Protein AF-A0AAD5GJF1-F1 (afdb_monomer)

InterPro domains:
  IPR012886 Formiminotransferase, N-terminal subdomain [PF07837] (7-192)
  IPR012886 Formiminotransferase, N-terminal subdomain [SM01222] (6-193)
  IPR022384 Formiminotransferase catalytic domain superfamily [SSF55116] (6-192)
  IPR037064 Formiminotransferase, N-terminal subdomain superfamily [G3DSA:3.30.990.10] (4-194)
  IPR051623 Formiminotransferase-cyclodeaminase [PTHR12234] (5-233)

Solvent-accessible surface area (backbone atoms only — not comparable to full-atom values): 12286 Å² total; per-residue (Å²): 132,83,79,78,70,39,31,34,30,36,39,42,29,34,50,48,54,78,60,58,68,43,51,51,48,21,53,43,39,17,52,73,77,28,69,69,38,38,76,79,44,77,48,75,37,72,63,36,20,32,26,38,38,33,33,40,17,46,92,54,42,53,59,29,50,49,37,23,50,52,38,40,65,74,59,46,59,23,51,76,36,60,21,44,42,74,59,51,22,40,41,41,37,36,39,26,19,38,66,38,75,92,54,22,49,59,65,60,32,6,53,44,26,45,52,44,35,48,48,40,9,70,76,68,62,29,18,16,38,59,14,28,66,33,22,97,84,44,46,52,68,69,56,56,36,56,62,68,45,30,88,56,60,77,44,77,93,65,19,36,52,44,34,43,82,74,47,80,52,84,54,81,4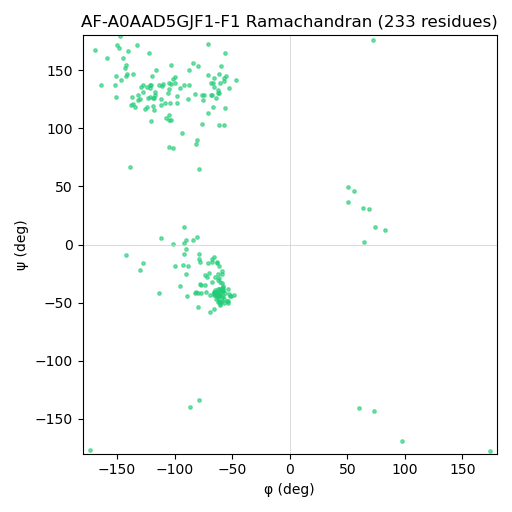5,79,32,49,45,66,49,41,50,34,46,44,12,34,36,34,32,15,10,45,75,82,80,89,85,84,85,79,91,71,97,68,91,53,63,68,58,46,40,53,51,24,38,46,48,11,30,91,52,74,34,44,81,92,37,82,63,75,66,73,77,86,128

Nearest PDB structures (foldseek):
  1qd1-assembly1_A  TM=7.835E-01  e=9.565E-17  Sus scrofa
  1qd1-assembly1_B  TM=7.384E-01  e=5.116E-15  Sus scrofa
  2pfd-assembly1_A  TM=7.447E-01  e=2.294E-14  Rattus norvegicus
  6bwo-assembly1_A  TM=5.372E-01  e=7.645E-02  Lactiplantibacillus plantarum
  6u9d-assembly1_C  TM=6.823E-01  e=1.264E+00  Saccharomyces cerevisiae

Mean predicted aligned error: 4.86 Å

Organism: Ambrosia artemisiifolia (NCBI:txid4212)

Sequence (235 aa):
MIKSSALCCCKVYISETRNKAALELIEGAAKQMFPEAAIVNKFEDERYNRVGYTLVSNSSSKHAVFSMLKAAYDAIDFRFHSGTHPRLGVVDHICFHPFSSSSTSLHQVAMAATALAKDVASILQVPTYTYGAAHKEQRSLDAIRRELGYFKPNASGHQWSGGLESGVLPLEPDEGPAQAVKAKGVAVIGATKWVDNYNVPVFCTDIGTVRRIARRVSGRGGGLASVQSMALAKL

Radius of gyration: 17.47 Å; Cα contacts (8 Å, |Δi|>4): 509; chains: 1; bounding box: 42×43×42 Å

Secondary structure (DSSP, 8-state):
-------EEEEEEES-SS-HHHHHHHHHHHHHH-TTSEEEEEEEETTTTEEEEEEEESTTHHHHHHHHHHHHHHH--GGG-EESS--SBSEEEEEEEES-TTT--HHHHHHHHHHHHHHHHHHH---EEEEETTSTT---HHHHHHHTTTTS--SGGG-EESPPPSSB-SS--SBS-SB--TTTB-EEEEE-S-----------S-HHHHHHHHHHHSGGGTSSTT---------

Structure (mmCIF, N/CA/C/O backbone):
data_AF-A0AAD5GJF1-F1
#
_entry.id   AF-A0AAD5GJF1-F1
#
loop_
_atom_site.group_PDB
_atom_site.id
_atom_site.type_symbol
_atom_site.label_atom_id
_atom_site.label_alt_id
_atom_site.label_comp_id
_atom_site.label_asym_id
_atom_site.label_entity_id
_atom_site.label_seq_id
_atom_site.pdbx_PDB_ins_code
_atom_site.Cartn_x
_atom_site.Cartn_y
_atom_site.Cartn_z
_atom_site.occupancy
_atom_site.B_iso_or_equiv
_atom_site.auth_seq_id
_atom_site.auth_comp_id
_atom_site.auth_asym_id
_atom_site.auth_atom_id
_atom_site.pdbx_PDB_model_num
ATOM 1 N N . MET A 1 1 ? -23.628 26.428 14.354 1.00 36.38 1 MET A N 1
ATOM 2 C CA . MET A 1 1 ? -22.218 25.977 14.398 1.00 36.38 1 MET A CA 1
ATOM 3 C C . MET A 1 1 ? -22.163 24.510 14.005 1.00 36.38 1 MET A C 1
ATOM 5 O O . MET A 1 1 ? -22.598 23.673 14.785 1.00 36.38 1 MET A O 1
ATOM 9 N N . ILE A 1 2 ? -21.687 24.191 12.802 1.00 41.28 2 ILE A N 1
ATOM 10 C CA . ILE A 1 2 ? -21.389 22.802 12.429 1.00 41.28 2 ILE A CA 1
ATOM 11 C C . ILE A 1 2 ? -20.140 22.422 13.230 1.00 41.28 2 ILE A C 1
ATOM 13 O O . ILE A 1 2 ? -19.093 23.044 13.052 1.00 41.28 2 ILE A O 1
ATOM 17 N N . LYS A 1 3 ? -20.254 21.483 14.179 1.00 43.34 3 LYS A N 1
ATOM 18 C CA . LYS A 1 3 ? -19.079 20.939 14.877 1.00 43.34 3 LYS A CA 1
ATOM 19 C C . LYS A 1 3 ? -18.143 20.381 13.806 1.00 43.34 3 LYS A C 1
ATOM 21 O O . LYS A 1 3 ? -18.536 19.477 13.076 1.00 43.34 3 LYS A O 1
ATOM 26 N N . SER A 1 4 ? -16.939 20.939 13.704 1.00 53.00 4 SER A N 1
ATOM 27 C CA . SER A 1 4 ? -15.894 20.416 12.825 1.00 53.00 4 SER A CA 1
ATOM 28 C C . SER A 1 4 ? -15.569 18.996 13.284 1.00 53.00 4 SER A C 1
ATOM 30 O O . SER A 1 4 ? -14.962 18.799 14.336 1.00 53.00 4 SER A O 1
ATOM 32 N N . SER A 1 5 ? -16.073 17.996 12.564 1.00 63.28 5 SER A N 1
ATOM 33 C CA . SER A 1 5 ? -15.749 16.598 12.821 1.00 63.28 5 SER A CA 1
ATOM 34 C C . SER A 1 5 ? -14.283 16.377 12.467 1.00 63.28 5 SER A C 1
ATOM 36 O O . SER A 1 5 ? -13.868 16.737 11.368 1.00 63.28 5 SER A O 1
ATOM 38 N N . ALA A 1 6 ? -13.512 15.791 13.383 1.00 70.06 6 ALA A N 1
ATOM 39 C CA . ALA A 1 6 ? -12.126 15.402 13.144 1.00 70.06 6 ALA A CA 1
ATOM 40 C C . ALA A 1 6 ? -12.057 14.449 11.943 1.00 70.06 6 ALA A C 1
ATOM 42 O O . ALA A 1 6 ? -12.444 13.290 12.067 1.00 70.06 6 ALA A O 1
ATOM 43 N N . LEU A 1 7 ? -11.635 14.957 10.783 1.00 82.25 7 LEU A N 1
ATOM 44 C CA . LEU A 1 7 ? -11.532 14.193 9.544 1.00 82.25 7 LEU A CA 1
ATOM 45 C C . LEU A 1 7 ? -10.092 13.734 9.335 1.00 82.25 7 LEU A C 1
ATOM 47 O O . LEU A 1 7 ? -9.149 14.533 9.301 1.00 82.25 7 LEU A O 1
ATOM 51 N N . CYS A 1 8 ? -9.940 12.436 9.115 1.00 87.38 8 CYS A N 1
ATOM 52 C CA . CYS A 1 8 ? -8.691 11.830 8.699 1.00 87.38 8 CYS A CA 1
ATOM 53 C C . CYS A 1 8 ? -8.844 11.219 7.308 1.00 87.38 8 CYS A C 1
ATOM 55 O O . CYS A 1 8 ? -9.923 10.787 6.898 1.00 87.38 8 CYS A O 1
ATOM 57 N N . CYS A 1 9 ? -7.737 11.206 6.578 1.00 93.31 9 CYS A N 1
ATOM 58 C CA . CYS A 1 9 ? -7.632 10.524 5.304 1.00 93.31 9 CYS A CA 1
ATOM 59 C C . CYS A 1 9 ? -6.692 9.332 5.466 1.00 93.31 9 CYS A C 1
ATOM 61 O O . CYS A 1 9 ? -5.635 9.458 6.084 1.00 93.31 9 CYS A O 1
ATOM 63 N N . CYS A 1 10 ? -7.057 8.186 4.906 1.00 95.31 10 CYS A N 1
ATOM 64 C CA . CYS A 1 10 ? -6.199 7.017 4.845 1.00 95.31 10 CYS A CA 1
ATOM 65 C C . CYS A 1 10 ? -6.013 6.587 3.392 1.00 95.31 10 CYS A C 1
ATOM 67 O O . CYS A 1 10 ? -6.984 6.359 2.672 1.00 95.31 10 CYS A O 1
ATOM 69 N N . LYS A 1 11 ? -4.759 6.464 2.959 1.00 96.25 11 LYS A N 1
ATOM 70 C CA . LYS A 1 11 ? -4.408 5.875 1.667 1.00 96.25 11 LYS A CA 1
ATOM 71 C C . LYS A 1 11 ? -4.005 4.423 1.889 1.00 96.25 11 LYS A C 1
ATOM 73 O O . LYS A 1 11 ? -3.068 4.169 2.641 1.00 96.25 11 LYS A O 1
ATOM 78 N N . VAL A 1 12 ? -4.694 3.491 1.238 1.00 97.69 12 VAL A N 1
ATOM 79 C CA . VAL A 1 12 ? -4.462 2.043 1.354 1.00 97.69 12 VAL A CA 1
ATOM 80 C C . VAL A 1 12 ? -4.046 1.508 -0.004 1.00 97.69 12 VAL A C 1
ATOM 82 O O . VAL A 1 12 ? -4.757 1.718 -0.983 1.00 97.69 12 VAL A O 1
ATOM 85 N N . TYR A 1 13 ? -2.917 0.809 -0.074 1.00 97.75 13 TYR A N 1
ATOM 86 C CA . TYR A 1 13 ? -2.431 0.232 -1.322 1.00 97.75 13 TYR A CA 1
ATOM 87 C C . TYR A 1 13 ? -2.337 -1.283 -1.234 1.00 97.75 13 TYR A C 1
ATOM 89 O O . TYR A 1 13 ? -1.659 -1.816 -0.356 1.00 97.75 13 TYR A O 1
ATOM 97 N N . ILE A 1 14 ? -2.980 -1.958 -2.181 1.00 98.31 14 ILE A N 1
ATOM 98 C CA . ILE A 1 14 ? -3.089 -3.416 -2.235 1.00 98.31 14 ILE A CA 1
ATOM 99 C C . ILE A 1 14 ? -2.498 -3.894 -3.556 1.00 98.31 14 ILE A C 1
ATOM 101 O O . ILE A 1 14 ? -2.751 -3.309 -4.608 1.00 98.31 14 ILE A O 1
ATOM 105 N N . SER A 1 15 ? -1.686 -4.941 -3.494 1.00 97.69 15 SER A N 1
ATOM 106 C CA . SER A 1 15 ? -1.026 -5.578 -4.633 1.00 97.69 15 SER A CA 1
ATOM 107 C C . SER A 1 15 ? -2.007 -6.489 -5.380 1.00 97.69 15 SER A C 1
ATOM 109 O O . SER A 1 15 ? -1.855 -7.704 -5.365 1.00 97.69 15 SER A O 1
ATOM 111 N N . GLU A 1 16 ? -3.050 -5.906 -5.971 1.00 97.19 16 GLU A N 1
ATOM 112 C CA . GLU A 1 16 ? -4.035 -6.587 -6.818 1.00 97.19 16 GLU A CA 1
ATOM 113 C C . GLU A 1 16 ? -4.833 -5.554 -7.632 1.00 97.19 16 GLU A C 1
ATOM 115 O O . GLU A 1 16 ? -5.244 -4.531 -7.085 1.00 97.19 16 GLU A O 1
ATOM 120 N N . THR A 1 17 ? -5.071 -5.813 -8.918 1.00 96.88 17 THR A N 1
ATOM 121 C CA . THR A 1 17 ? -6.054 -5.090 -9.763 1.00 96.88 17 THR A CA 1
ATOM 122 C C . THR A 1 17 ? -6.796 -5.991 -10.754 1.00 96.88 17 THR A C 1
ATOM 124 O O . THR A 1 17 ? -7.741 -5.548 -11.403 1.00 96.88 17 THR A O 1
ATOM 127 N N . ARG A 1 18 ? -6.388 -7.253 -10.899 1.00 96.38 18 ARG A N 1
ATOM 128 C CA . ARG A 1 18 ? -6.886 -8.201 -11.904 1.00 96.38 18 ARG A CA 1
ATOM 129 C C . ARG A 1 18 ? -8.004 -9.080 -11.345 1.00 96.38 18 ARG A C 1
ATOM 131 O O . ARG A 1 18 ? -8.956 -9.392 -12.059 1.00 96.38 18 ARG A O 1
ATOM 138 N N . ASN A 1 19 ? -7.930 -9.453 -10.067 1.00 97.06 19 ASN A N 1
ATOM 139 C CA . ASN A 1 19 ? -8.969 -10.225 -9.387 1.00 97.06 19 ASN A CA 1
ATOM 140 C C . ASN A 1 19 ? -10.122 -9.322 -8.915 1.00 97.06 19 ASN A C 1
ATOM 142 O O . ASN A 1 19 ? -10.155 -8.868 -7.772 1.00 97.06 19 ASN A O 1
ATOM 146 N N . LYS A 1 20 ? -11.097 -9.082 -9.799 1.00 96.94 20 LYS A N 1
ATOM 147 C CA . LYS A 1 20 ? -12.254 -8.212 -9.518 1.00 96.94 20 LYS A CA 1
ATOM 148 C C . LYS A 1 20 ? -13.076 -8.659 -8.308 1.00 96.94 20 LYS A C 1
ATOM 150 O O . LYS A 1 20 ? -13.449 -7.816 -7.501 1.00 96.94 20 LYS A O 1
ATOM 155 N N . ALA A 1 21 ? -13.291 -9.965 -8.141 1.00 98.12 21 ALA A N 1
ATOM 156 C CA . ALA A 1 21 ? -14.045 -10.499 -7.007 1.00 98.12 21 ALA A CA 1
ATOM 157 C C . ALA A 1 21 ? -13.352 -10.187 -5.668 1.00 98.12 21 ALA A C 1
ATOM 159 O O . ALA A 1 21 ? -14.008 -9.788 -4.708 1.00 98.12 21 ALA A O 1
ATOM 160 N N . ALA A 1 22 ? -12.019 -10.292 -5.607 1.00 98.00 22 ALA A N 1
ATOM 161 C CA . ALA A 1 22 ? -11.266 -9.886 -4.421 1.00 98.00 22 ALA A CA 1
ATOM 162 C C . ALA A 1 22 ? -11.407 -8.380 -4.143 1.00 98.00 22 ALA A C 1
ATOM 164 O O . ALA A 1 22 ? -11.624 -7.987 -2.999 1.00 98.00 22 ALA A O 1
ATOM 165 N N . LEU A 1 23 ? -11.332 -7.531 -5.175 1.00 98.06 23 LEU A N 1
ATOM 166 C CA . LEU A 1 23 ? -11.498 -6.080 -5.019 1.00 98.06 23 LEU A CA 1
ATOM 167 C C . LEU A 1 23 ? -12.897 -5.711 -4.509 1.00 98.06 23 LEU A C 1
ATOM 169 O O . LEU A 1 23 ? -13.015 -4.881 -3.611 1.00 98.06 23 LEU A O 1
ATOM 173 N N . GLU A 1 24 ? -13.942 -6.357 -5.024 1.00 98.00 24 GLU A N 1
ATOM 174 C CA . GLU A 1 24 ? -15.321 -6.162 -4.565 1.00 98.00 24 GLU A CA 1
ATOM 175 C C . GLU A 1 24 ? -15.492 -6.542 -3.088 1.00 98.00 24 GLU A C 1
ATOM 177 O O . GLU A 1 24 ? -16.097 -5.781 -2.330 1.00 98.00 24 GLU A O 1
ATOM 182 N N . LEU A 1 25 ? -14.906 -7.664 -2.652 1.00 98.12 25 LEU A N 1
ATOM 183 C CA . LEU A 1 25 ? -14.903 -8.070 -1.242 1.00 98.12 25 LEU A CA 1
ATOM 184 C C . LEU A 1 25 ? -14.186 -7.044 -0.356 1.00 98.12 25 LEU A C 1
ATOM 186 O O . LEU A 1 25 ? -14.697 -6.675 0.702 1.00 98.12 25 LEU A O 1
ATOM 190 N N . ILE A 1 26 ? -13.026 -6.552 -0.797 1.00 98.06 26 ILE A N 1
ATOM 191 C CA . ILE A 1 26 ? -12.235 -5.550 -0.073 1.00 98.06 26 ILE A CA 1
ATOM 192 C C . ILE A 1 26 ? -13.017 -4.242 0.078 1.00 98.06 26 ILE A C 1
ATOM 194 O O . ILE A 1 26 ? -13.109 -3.698 1.177 1.00 98.06 26 ILE A O 1
ATOM 198 N N . GLU A 1 27 ? -13.592 -3.725 -1.006 1.00 97.44 27 GLU A N 1
ATOM 199 C CA . GLU A 1 27 ? -14.381 -2.493 -0.965 1.00 97.44 27 GLU A CA 1
ATOM 200 C C . GLU A 1 27 ? -15.665 -2.659 -0.142 1.00 97.44 27 GLU A C 1
ATOM 202 O O . GLU A 1 27 ? -16.037 -1.761 0.620 1.00 97.44 27 GLU A O 1
ATOM 207 N N . GLY A 1 28 ? -16.334 -3.806 -0.281 1.00 97.19 28 GLY A N 1
ATOM 208 C CA . GLY A 1 28 ? -17.533 -4.155 0.474 1.00 97.19 28 GLY A CA 1
ATOM 209 C C . GLY A 1 28 ? -17.282 -4.188 1.980 1.00 97.19 28 GLY A C 1
ATOM 210 O O . GLY A 1 28 ? -18.095 -3.663 2.739 1.00 97.19 28 GLY A O 1
ATOM 211 N N . ALA A 1 29 ? -16.125 -4.703 2.409 1.00 96.00 29 ALA A N 1
ATOM 212 C CA . ALA A 1 29 ? -15.742 -4.801 3.817 1.00 96.00 29 ALA A CA 1
AT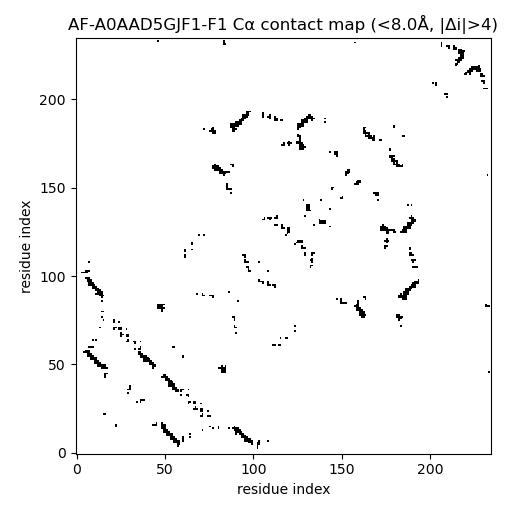OM 213 C C . ALA A 1 29 ? -15.670 -3.438 4.532 1.00 96.00 29 ALA A C 1
ATOM 215 O O . ALA A 1 29 ? -15.991 -3.348 5.719 1.00 96.00 29 ALA A O 1
ATOM 216 N N . ALA A 1 30 ? -15.293 -2.368 3.820 1.00 92.69 30 ALA A N 1
ATOM 217 C CA . ALA A 1 30 ? -15.394 -1.003 4.338 1.00 92.69 30 ALA A CA 1
ATOM 218 C C . ALA A 1 30 ? -16.826 -0.464 4.232 1.00 92.69 30 ALA A C 1
ATOM 220 O O . ALA A 1 30 ? -17.400 -0.050 5.235 1.00 92.69 30 ALA A O 1
ATOM 221 N N . LYS A 1 31 ? -17.417 -0.503 3.028 1.00 92.50 31 LYS A N 1
ATOM 222 C CA . LYS A 1 31 ? -18.712 0.135 2.726 1.00 92.50 31 LYS A CA 1
ATOM 223 C C . LYS A 1 31 ? -19.862 -0.387 3.595 1.00 92.50 31 LYS A C 1
ATOM 225 O O . LYS A 1 31 ? -20.732 0.388 3.974 1.00 92.50 31 LYS A O 1
ATOM 230 N N . GLN A 1 32 ? -19.883 -1.688 3.885 1.00 90.50 32 GLN A N 1
ATOM 231 C CA . GLN A 1 32 ? -20.983 -2.332 4.610 1.00 90.50 32 GLN A CA 1
ATOM 232 C C . GLN A 1 32 ? -20.871 -2.152 6.126 1.00 90.50 32 GLN A C 1
ATOM 234 O O . GLN A 1 32 ? -21.877 -1.932 6.792 1.00 90.50 32 GLN A O 1
ATOM 239 N N . MET A 1 33 ? -19.656 -2.257 6.672 1.00 87.94 33 MET A N 1
ATOM 240 C CA . MET A 1 33 ? -19.432 -2.224 8.121 1.00 87.94 33 MET A CA 1
ATOM 241 C C . MET A 1 33 ? -19.192 -0.809 8.661 1.00 87.94 33 MET A C 1
ATOM 243 O O . MET A 1 33 ? -19.439 -0.564 9.838 1.00 87.94 33 MET A O 1
ATOM 247 N N . PHE A 1 34 ? -18.709 0.105 7.814 1.00 91.31 34 PHE A N 1
ATOM 248 C CA . PHE A 1 34 ? -18.283 1.456 8.192 1.00 91.31 34 PHE A CA 1
ATOM 249 C C . PHE A 1 34 ? -18.751 2.482 7.147 1.00 91.31 34 PHE A C 1
ATOM 251 O O . PHE A 1 34 ? -17.926 3.067 6.438 1.00 91.31 34 PHE A O 1
ATOM 258 N N . PRO A 1 35 ? -20.070 2.707 7.003 1.00 86.38 35 PRO A N 1
ATOM 259 C CA . PRO A 1 35 ? -20.620 3.619 5.996 1.00 86.38 35 PRO A CA 1
ATOM 260 C C . PRO A 1 35 ? -20.106 5.065 6.124 1.00 86.38 35 PRO A C 1
ATOM 262 O O . PRO A 1 35 ? -20.096 5.812 5.149 1.00 86.38 35 PRO A O 1
ATOM 265 N N . GLU A 1 36 ? -19.644 5.469 7.307 1.00 88.06 36 GLU A N 1
ATOM 266 C CA . GLU A 1 36 ? -19.033 6.772 7.575 1.00 88.06 36 GLU A CA 1
ATOM 267 C C . GLU A 1 36 ? -17.563 6.890 7.121 1.00 88.06 36 GLU A C 1
ATOM 269 O O . GLU A 1 36 ? -16.993 7.985 7.157 1.00 88.06 36 GLU A O 1
ATOM 274 N N . ALA A 1 37 ? -16.943 5.786 6.692 1.00 91.50 37 ALA A N 1
ATOM 275 C CA . ALA A 1 37 ? -15.617 5.750 6.089 1.00 91.50 37 ALA A CA 1
ATOM 276 C C . ALA A 1 37 ? -15.723 5.629 4.563 1.00 91.50 37 ALA A C 1
ATOM 278 O O . ALA A 1 37 ? -15.631 4.548 3.978 1.00 91.50 37 ALA A O 1
ATOM 279 N N . ALA A 1 38 ? -15.909 6.769 3.901 1.00 93.00 38 ALA A N 1
ATOM 280 C CA . ALA A 1 38 ? -16.125 6.823 2.464 1.00 93.00 38 ALA A CA 1
ATOM 281 C C . ALA A 1 38 ? -14.826 6.574 1.684 1.00 93.00 38 ALA A C 1
ATOM 283 O O . ALA A 1 38 ? -13.826 7.265 1.887 1.00 93.00 38 ALA A O 1
ATOM 284 N N . ILE A 1 39 ? -14.860 5.646 0.724 1.00 95.44 39 ILE A N 1
ATOM 285 C CA . ILE A 1 39 ? -13.835 5.541 -0.323 1.00 95.44 39 ILE A CA 1
ATOM 286 C C . ILE A 1 39 ? -14.107 6.661 -1.334 1.00 95.44 39 ILE A C 1
ATOM 288 O O . ILE A 1 39 ? -15.035 6.568 -2.134 1.00 95.44 39 ILE A O 1
ATOM 292 N N . VAL A 1 40 ? -13.312 7.730 -1.282 1.00 95.06 40 VAL A N 1
ATOM 293 C CA . VAL A 1 40 ? -13.493 8.932 -2.120 1.00 95.06 40 VAL A CA 1
ATOM 294 C C . VAL A 1 40 ? -12.685 8.891 -3.414 1.00 95.06 40 VAL A C 1
ATOM 296 O O . VAL A 1 40 ? -12.954 9.658 -4.332 1.00 95.06 40 VAL A O 1
ATOM 299 N N . ASN A 1 41 ? -11.679 8.018 -3.493 1.00 95.19 41 ASN A N 1
ATOM 300 C CA . ASN A 1 41 ? -10.889 7.815 -4.700 1.00 95.19 41 ASN A CA 1
ATOM 301 C C . ASN A 1 41 ? -10.361 6.378 -4.775 1.00 95.19 41 ASN A C 1
ATOM 303 O O . ASN A 1 41 ? -9.987 5.788 -3.755 1.00 95.19 41 ASN A O 1
ATOM 307 N N . LYS A 1 42 ? -10.288 5.858 -6.002 1.00 95.75 42 LYS A N 1
ATOM 308 C CA . LYS A 1 42 ? -9.723 4.559 -6.355 1.00 95.75 42 LYS A CA 1
ATOM 309 C C . LYS A 1 42 ? -8.830 4.740 -7.581 1.00 95.75 42 LYS A C 1
ATOM 311 O O . LYS A 1 42 ? -9.297 5.158 -8.634 1.00 95.75 42 LYS A O 1
ATOM 316 N N . PHE A 1 43 ? -7.545 4.448 -7.430 1.00 94.44 43 PHE A N 1
ATOM 317 C CA . PHE A 1 43 ? -6.578 4.433 -8.522 1.00 94.44 43 PHE A CA 1
ATOM 318 C C . PHE A 1 43 ? -6.188 2.989 -8.828 1.00 94.44 43 PHE A C 1
ATOM 320 O O . PHE A 1 43 ? -5.666 2.298 -7.955 1.00 94.44 43 PHE A O 1
ATOM 327 N N . GLU A 1 44 ? -6.409 2.549 -10.062 1.00 93.62 44 GLU A N 1
ATOM 328 C CA . GLU A 1 44 ? -6.099 1.196 -10.525 1.00 93.62 44 GLU A CA 1
ATOM 329 C C . GLU A 1 44 ? -5.177 1.254 -11.739 1.00 93.62 44 GLU A C 1
ATOM 331 O O . GLU A 1 44 ? -5.398 2.031 -12.666 1.00 93.62 44 GLU A O 1
ATOM 336 N N . ASP A 1 45 ? -4.153 0.402 -11.749 1.00 91.50 45 ASP A N 1
ATOM 337 C CA . ASP A 1 45 ? -3.347 0.142 -12.939 1.00 91.50 45 ASP A CA 1
ATOM 338 C C . ASP A 1 45 ? -3.071 -1.366 -13.049 1.00 91.50 45 ASP A C 1
ATOM 340 O O . ASP A 1 45 ? -2.507 -2.001 -12.151 1.00 91.50 45 ASP A O 1
ATOM 344 N N . GLU A 1 46 ? -3.517 -1.962 -14.153 1.00 92.25 46 GLU A N 1
ATOM 345 C CA . GLU A 1 46 ? -3.437 -3.406 -14.403 1.00 92.25 46 GLU A CA 1
ATOM 346 C C . GLU A 1 46 ? -1.996 -3.907 -14.588 1.00 92.25 46 GLU A C 1
ATOM 348 O O . GLU A 1 46 ? -1.647 -5.030 -14.199 1.00 92.25 46 GLU A O 1
ATOM 353 N N . ARG A 1 47 ? -1.119 -3.064 -15.147 1.00 90.50 47 ARG A N 1
ATOM 354 C CA . ARG A 1 47 ? 0.292 -3.412 -15.370 1.00 90.50 47 ARG A CA 1
ATOM 355 C C . ARG A 1 47 ? 1.072 -3.337 -14.067 1.00 90.50 47 ARG A C 1
ATOM 357 O O . ARG A 1 47 ? 1.854 -4.241 -13.769 1.00 90.50 47 ARG A O 1
ATOM 364 N N . TYR A 1 48 ? 0.803 -2.311 -13.260 1.00 92.62 48 TYR A N 1
ATOM 365 C CA . TYR A 1 48 ? 1.326 -2.231 -11.896 1.00 92.62 48 TYR A CA 1
ATOM 366 C C . TYR A 1 48 ? 0.834 -3.389 -11.028 1.00 92.62 48 TYR A C 1
ATOM 368 O O . TYR A 1 48 ? 1.558 -3.805 -10.126 1.00 92.62 48 TYR A O 1
ATOM 376 N N . ASN A 1 49 ? -0.356 -3.915 -11.330 1.00 95.38 49 ASN A N 1
ATOM 377 C CA . ASN A 1 49 ? -1.075 -4.884 -10.513 1.00 95.38 49 ASN A CA 1
ATOM 378 C C . ASN A 1 49 ? -1.187 -4.420 -9.055 1.00 95.38 49 ASN A C 1
ATOM 380 O O . ASN A 1 49 ? -0.783 -5.113 -8.118 1.00 95.38 49 ASN A O 1
ATOM 384 N N . ARG A 1 50 ? -1.627 -3.168 -8.890 1.00 95.94 50 ARG A N 1
ATOM 385 C CA . ARG A 1 50 ? -1.730 -2.490 -7.600 1.00 95.94 50 ARG A CA 1
ATOM 386 C C . ARG A 1 50 ? -2.854 -1.463 -7.621 1.00 95.94 50 ARG A C 1
ATOM 388 O O . ARG A 1 50 ? -2.867 -0.582 -8.482 1.00 95.94 50 ARG A O 1
ATOM 395 N N . VAL A 1 51 ? -3.758 -1.561 -6.655 1.00 97.50 51 VAL A N 1
ATOM 396 C CA . VAL A 1 51 ? -4.834 -0.597 -6.417 1.00 97.50 51 VAL A CA 1
ATOM 397 C C . VAL A 1 51 ? -4.463 0.320 -5.256 1.00 97.50 51 VAL A C 1
ATOM 399 O O . VAL A 1 51 ? -3.841 -0.104 -4.281 1.00 97.50 51 VAL A O 1
ATOM 402 N N . GLY A 1 52 ? -4.829 1.594 -5.364 1.00 97.25 52 GLY A N 1
ATOM 403 C CA . GLY A 1 52 ? -4.746 2.581 -4.295 1.00 97.25 52 GLY A CA 1
ATOM 404 C C . GLY A 1 52 ? -6.127 3.129 -3.961 1.00 97.25 52 GLY A C 1
ATOM 405 O O . GLY A 1 52 ? -6.762 3.760 -4.802 1.00 97.25 52 GLY A O 1
ATOM 406 N N . TYR A 1 53 ? -6.570 2.942 -2.725 1.00 97.38 53 TYR A N 1
ATOM 407 C CA . TYR A 1 53 ? -7.794 3.528 -2.193 1.00 97.38 53 TYR A CA 1
ATOM 408 C C . TYR A 1 53 ? -7.470 4.759 -1.361 1.00 97.38 53 TYR A C 1
ATOM 410 O O . TYR A 1 53 ? -6.464 4.800 -0.655 1.00 97.38 53 TYR A O 1
ATOM 418 N N . THR A 1 54 ? -8.336 5.763 -1.419 1.00 95.94 54 THR A N 1
ATOM 419 C CA . THR A 1 54 ? -8.328 6.894 -0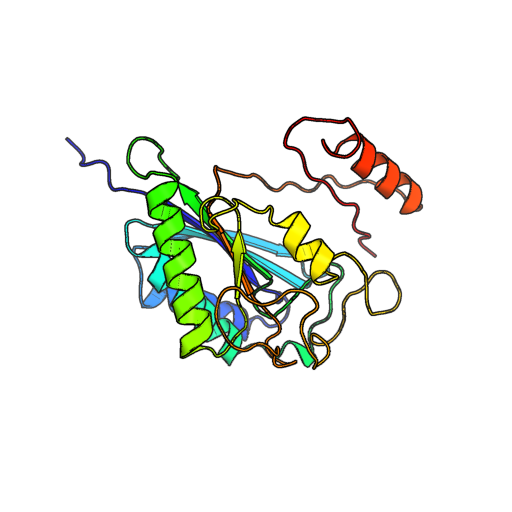.490 1.00 95.94 54 THR A CA 1
ATOM 420 C C . THR A 1 54 ? -9.640 6.891 0.267 1.00 95.94 54 THR A C 1
ATOM 422 O O . THR A 1 54 ? -10.703 7.060 -0.329 1.00 95.94 54 THR A O 1
ATOM 425 N N . LEU A 1 55 ? -9.545 6.685 1.573 1.00 94.81 55 LEU A N 1
ATOM 426 C CA . LEU A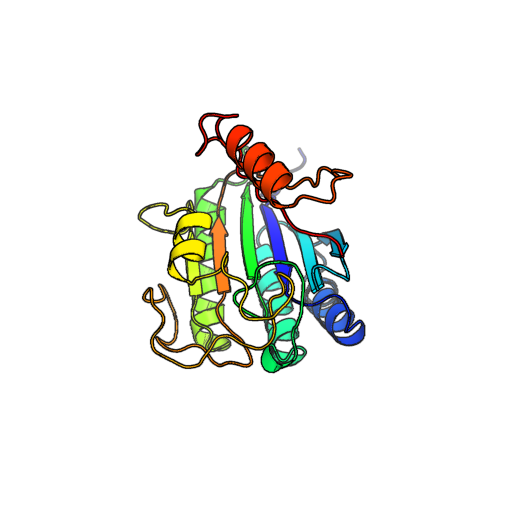 1 55 ? -10.661 6.709 2.496 1.00 94.81 55 LEU A CA 1
ATOM 427 C C . LEU A 1 55 ? -10.652 8.025 3.258 1.00 94.81 55 LEU A C 1
ATOM 429 O O . LEU A 1 55 ? -9.597 8.471 3.705 1.00 94.81 55 LEU A O 1
ATOM 433 N N . VAL A 1 56 ? -11.824 8.617 3.441 1.00 92.88 56 VAL A N 1
ATOM 434 C CA . VAL A 1 56 ? -12.026 9.762 4.326 1.00 92.88 56 VAL A CA 1
ATOM 435 C C . VAL A 1 56 ? -13.066 9.373 5.358 1.00 92.88 56 VAL A C 1
ATOM 437 O O . VAL A 1 56 ? -14.151 8.907 5.015 1.00 92.88 56 VAL A O 1
ATOM 440 N N . SER A 1 57 ? -12.726 9.548 6.628 1.00 88.44 57 SER A N 1
ATOM 441 C CA . SER A 1 57 ? -13.628 9.240 7.731 1.00 88.44 57 SER A CA 1
ATOM 442 C C . SER A 1 57 ? -13.359 10.142 8.925 1.00 88.44 57 SER A C 1
ATOM 444 O O . SER A 1 57 ? -12.342 10.838 9.001 1.00 88.44 57 SER A O 1
ATOM 446 N N . ASN A 1 58 ? -14.242 10.048 9.913 1.00 82.81 58 ASN A N 1
ATOM 447 C CA . ASN A 1 58 ? -13.977 10.554 11.252 1.00 82.81 58 ASN A CA 1
ATOM 448 C C . ASN A 1 58 ? -13.082 9.568 12.046 1.00 82.81 58 ASN A C 1
ATOM 450 O O . ASN A 1 58 ? -12.087 9.069 11.518 1.00 82.81 58 ASN A O 1
ATOM 454 N N . SER A 1 59 ? -13.416 9.256 13.299 1.00 71.81 59 SER A N 1
ATOM 455 C CA . SER A 1 59 ? -12.673 8.357 14.189 1.00 71.81 59 SER A CA 1
ATOM 456 C C . SER A 1 59 ? -12.623 6.878 13.767 1.00 71.81 59 SER A C 1
ATOM 458 O O . SER A 1 59 ? -11.871 6.114 14.370 1.00 71.81 59 SER A O 1
ATOM 460 N N . SER A 1 60 ? -13.399 6.436 12.774 1.00 75.44 60 SER A N 1
ATOM 461 C CA . SER A 1 60 ? -13.506 5.013 12.406 1.00 75.44 60 SER A CA 1
ATOM 462 C C . SER A 1 60 ? -12.534 4.520 11.324 1.00 75.44 60 SER A C 1
ATOM 464 O O . SER A 1 60 ? -12.531 3.322 11.032 1.00 75.44 60 SER A O 1
ATOM 466 N N . SER A 1 61 ? -11.641 5.370 10.795 1.00 83.75 61 SER A N 1
ATOM 467 C CA . SER A 1 61 ? -10.716 5.006 9.699 1.00 83.75 61 SER A CA 1
ATOM 468 C C . SER A 1 61 ? -9.931 3.731 9.971 1.00 83.75 61 SER A C 1
ATOM 470 O O . SER A 1 61 ? -9.825 2.883 9.092 1.00 83.75 61 SER A O 1
ATOM 472 N N . LYS A 1 62 ? -9.403 3.563 11.190 1.00 93.75 62 LYS A N 1
ATOM 473 C CA . LYS A 1 62 ? -8.615 2.382 11.564 1.00 93.75 62 LYS A CA 1
ATOM 474 C C . LYS A 1 62 ? -9.398 1.083 11.353 1.00 93.75 62 LYS A C 1
ATOM 476 O O . LYS A 1 62 ? -8.861 0.137 10.789 1.00 93.75 62 LYS A O 1
ATOM 481 N N . HIS A 1 63 ? -10.651 1.037 11.807 1.00 95.12 63 HIS A N 1
ATOM 482 C CA . HIS A 1 63 ? -11.477 -0.171 11.761 1.00 95.12 63 HIS A CA 1
ATOM 483 C C . HIS A 1 63 ? -11.943 -0.480 10.337 1.00 95.12 63 HIS A C 1
ATOM 485 O O . HIS A 1 63 ? -11.851 -1.630 9.909 1.00 95.12 63 HIS A O 1
ATOM 491 N N . ALA A 1 64 ? -12.335 0.549 9.580 1.00 96.06 64 ALA A N 1
ATOM 492 C CA . ALA A 1 64 ? -12.662 0.409 8.165 1.00 96.06 64 ALA A CA 1
ATOM 493 C C . ALA A 1 64 ? -11.473 -0.133 7.366 1.00 96.06 64 ALA A C 1
ATOM 495 O O . ALA A 1 64 ? -11.605 -1.121 6.646 1.00 96.06 64 ALA A O 1
ATOM 496 N N . VAL A 1 65 ? -10.289 0.456 7.559 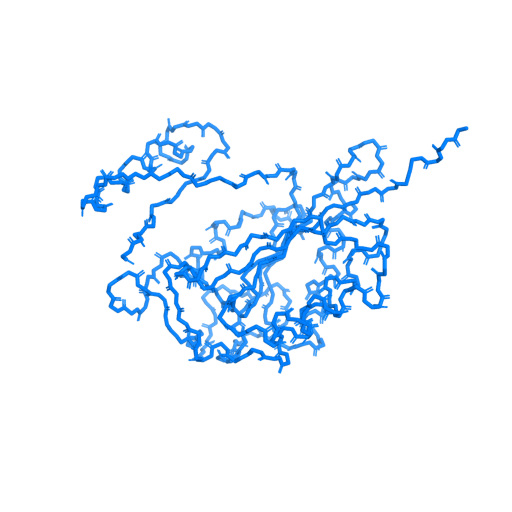1.00 97.25 65 VAL A N 1
ATOM 497 C CA . VAL A 1 65 ? -9.056 -0.004 6.915 1.00 97.25 65 VAL A CA 1
ATOM 498 C C . VAL A 1 65 ? -8.742 -1.434 7.337 1.00 97.25 65 VAL A C 1
ATOM 500 O O . VAL A 1 65 ? -8.537 -2.267 6.465 1.00 97.25 65 VAL A O 1
ATOM 503 N N . PHE A 1 66 ? -8.764 -1.762 8.633 1.00 98.12 66 PHE A N 1
ATOM 504 C CA . PHE A 1 66 ? -8.505 -3.126 9.106 1.00 98.12 66 PHE A CA 1
ATOM 505 C C . PHE A 1 66 ? -9.440 -4.162 8.463 1.00 98.12 66 PHE A C 1
ATOM 507 O O . PHE A 1 66 ? -8.975 -5.218 8.038 1.00 98.12 66 PHE A O 1
ATOM 514 N N . SER A 1 67 ? -10.730 -3.839 8.323 1.00 98.06 67 SER A N 1
ATOM 515 C CA . SER A 1 67 ? -11.713 -4.686 7.636 1.00 98.06 67 SER A CA 1
ATOM 516 C C . SER A 1 67 ? -11.325 -4.948 6.176 1.00 98.06 67 SER A C 1
ATOM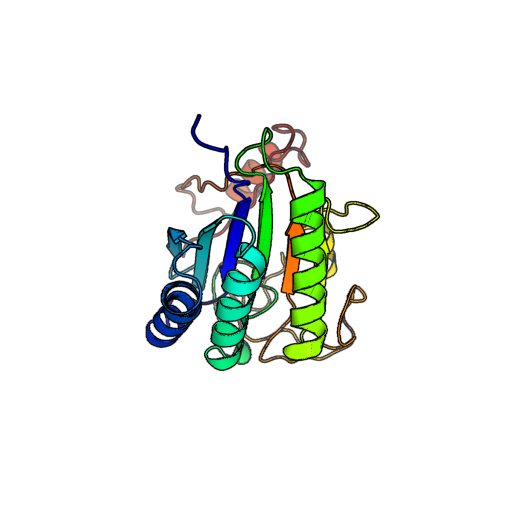 518 O O . SER A 1 67 ? -11.301 -6.100 5.736 1.00 98.06 67 SER A O 1
ATOM 520 N N . MET A 1 68 ? -10.906 -3.904 5.448 1.00 98.38 68 MET A N 1
ATOM 521 C CA . MET A 1 68 ? -10.375 -4.046 4.085 1.00 98.38 68 MET A CA 1
ATOM 522 C C . MET A 1 68 ? -9.131 -4.935 4.040 1.00 98.38 68 MET A C 1
ATOM 524 O O . MET A 1 68 ? -9.011 -5.768 3.146 1.00 98.38 68 MET A O 1
ATOM 528 N N . LEU A 1 69 ? -8.196 -4.772 4.986 1.00 98.56 69 LEU A N 1
ATOM 529 C CA . LEU A 1 69 ? -6.972 -5.579 5.014 1.00 98.56 69 LEU A CA 1
ATOM 530 C C . LEU A 1 69 ? -7.290 -7.046 5.273 1.00 98.56 69 LEU A C 1
ATOM 532 O O . LEU A 1 69 ? -6.736 -7.908 4.599 1.00 98.56 69 LEU A O 1
ATOM 536 N N . LYS A 1 70 ? -8.192 -7.335 6.216 1.00 98.56 70 LYS A N 1
ATOM 537 C CA . LYS A 1 70 ? -8.633 -8.703 6.490 1.00 98.56 70 LYS A CA 1
ATOM 538 C C . LYS A 1 70 ? -9.210 -9.344 5.225 1.00 98.56 70 LYS A C 1
ATOM 540 O O . LYS A 1 70 ? -8.748 -10.410 4.836 1.00 98.56 70 LYS A O 1
ATOM 545 N N . ALA A 1 71 ? -10.130 -8.661 4.542 1.00 98.50 71 ALA A N 1
ATOM 546 C CA . ALA A 1 71 ? -10.679 -9.135 3.272 1.00 98.50 71 ALA A CA 1
ATOM 547 C C . ALA A 1 71 ? -9.588 -9.347 2.205 1.00 98.50 71 ALA A C 1
ATOM 549 O O . ALA A 1 71 ? -9.619 -10.339 1.482 1.00 98.50 71 ALA A O 1
ATOM 550 N N . ALA A 1 72 ? -8.588 -8.463 2.138 1.00 98.56 72 ALA A N 1
ATOM 551 C CA . ALA A 1 72 ? -7.476 -8.596 1.202 1.00 98.56 72 ALA A CA 1
ATOM 552 C C . ALA A 1 72 ? -6.621 -9.840 1.481 1.00 98.56 72 ALA A C 1
ATOM 554 O O . ALA A 1 72 ? -6.332 -10.594 0.558 1.00 98.56 72 ALA A O 1
ATOM 555 N N . TYR A 1 73 ? -6.243 -10.082 2.739 1.00 98.44 73 TYR A N 1
ATOM 556 C CA . TYR A 1 73 ? -5.463 -11.267 3.114 1.00 98.44 73 TYR A CA 1
ATOM 557 C C . TYR A 1 73 ? -6.253 -12.576 3.021 1.00 98.44 73 TYR A C 1
ATOM 559 O O . TYR A 1 73 ? -5.634 -13.624 2.853 1.00 98.44 73 TYR A O 1
ATOM 567 N N . ASP A 1 74 ? -7.583 -12.523 3.127 1.00 98.12 74 ASP A N 1
ATOM 568 C CA . ASP A 1 74 ? -8.456 -13.686 2.947 1.00 98.12 74 ASP A CA 1
ATOM 569 C C . ASP A 1 74 ? -8.643 -14.022 1.448 1.00 98.12 74 ASP A C 1
ATOM 571 O O . ASP A 1 74 ? -8.752 -15.193 1.088 1.00 98.12 74 ASP A O 1
ATOM 575 N N . ALA A 1 75 ? -8.660 -13.015 0.563 1.00 98.12 75 ALA A N 1
ATOM 576 C CA . ALA A 1 75 ? -8.990 -13.180 -0.859 1.00 98.12 75 ALA A CA 1
ATOM 577 C C . ALA A 1 75 ? -7.782 -13.244 -1.814 1.00 98.12 75 ALA A C 1
ATOM 579 O O . ALA A 1 75 ? -7.933 -13.684 -2.956 1.00 98.12 75 ALA A O 1
ATOM 580 N N . ILE A 1 76 ? -6.602 -12.779 -1.392 1.00 98.19 76 ILE A N 1
ATOM 581 C CA . ILE A 1 76 ? -5.416 -12.653 -2.251 1.00 98.19 76 ILE A CA 1
ATOM 582 C C . ILE A 1 76 ? -4.299 -13.559 -1.741 1.00 98.19 76 ILE A C 1
ATOM 584 O O . ILE A 1 76 ? -3.869 -13.464 -0.593 1.00 98.19 76 ILE A O 1
ATOM 588 N N . ASP A 1 77 ? -3.752 -14.371 -2.645 1.00 97.25 77 ASP A N 1
ATOM 589 C CA . ASP A 1 77 ? -2.523 -15.121 -2.408 1.00 97.25 77 ASP A CA 1
ATOM 590 C C . ASP A 1 77 ? -1.355 -14.487 -3.165 1.00 97.25 77 ASP A C 1
ATOM 592 O O . ASP A 1 77 ? -1.210 -14.606 -4.386 1.00 97.25 77 ASP A O 1
ATOM 596 N N . PHE A 1 78 ? -0.476 -13.833 -2.409 1.00 95.75 78 PHE A N 1
ATOM 597 C CA . PHE A 1 78 ? 0.656 -13.089 -2.944 1.00 95.75 78 PHE A CA 1
ATOM 598 C C . PHE A 1 78 ? 1.677 -13.959 -3.693 1.00 95.75 78 PHE A C 1
ATOM 600 O O . PHE A 1 78 ? 2.474 -13.438 -4.472 1.00 95.75 78 PHE A O 1
ATOM 607 N N . ARG A 1 79 ? 1.644 -15.291 -3.528 1.00 95.50 79 ARG A N 1
ATOM 608 C CA . ARG A 1 79 ? 2.500 -16.215 -4.294 1.00 95.50 79 ARG A CA 1
ATOM 609 C C . ARG A 1 79 ? 2.224 -16.169 -5.793 1.00 95.50 79 ARG A C 1
ATOM 611 O O . ARG A 1 79 ? 3.126 -16.476 -6.566 1.00 95.50 79 ARG A O 1
ATOM 618 N N . PHE A 1 80 ? 1.014 -15.784 -6.190 1.00 95.69 80 PHE A N 1
ATOM 619 C CA . PHE A 1 80 ? 0.603 -15.691 -7.591 1.00 95.69 80 PHE A CA 1
ATOM 620 C C . PHE A 1 80 ? 0.616 -14.253 -8.121 1.00 95.69 80 PHE A C 1
ATOM 622 O O . PHE A 1 80 ? 0.304 -14.018 -9.289 1.00 95.69 80 PHE A O 1
ATOM 629 N N . HIS A 1 81 ? 0.997 -13.279 -7.288 1.00 96.00 81 HIS A N 1
ATOM 630 C CA . HIS A 1 81 ? 1.085 -11.888 -7.710 1.00 96.00 81 HIS A CA 1
ATOM 631 C C . HIS A 1 81 ? 2.227 -11.681 -8.707 1.00 96.00 81 HIS A C 1
ATOM 633 O O . HIS A 1 81 ? 3.330 -12.204 -8.541 1.00 96.00 81 HIS A O 1
ATOM 639 N N . SER A 1 82 ? 1.966 -10.875 -9.734 1.00 94.88 82 SER A N 1
ATOM 640 C CA . SER A 1 82 ? 2.994 -10.334 -10.622 1.00 94.88 82 SER A CA 1
ATOM 641 C C . SER A 1 82 ? 2.617 -8.938 -11.109 1.00 94.88 82 SER A C 1
ATOM 643 O O . SER A 1 82 ? 1.450 -8.677 -11.414 1.00 94.88 82 SER A O 1
ATOM 645 N N . GLY A 1 83 ? 3.592 -8.038 -11.216 1.00 93.25 83 GLY A N 1
ATOM 646 C CA . GLY A 1 83 ? 3.368 -6.663 -11.663 1.00 93.25 83 GLY A CA 1
ATOM 647 C C . GLY A 1 83 ? 4.655 -5.898 -11.959 1.00 93.25 83 GLY A C 1
ATOM 648 O O . GLY A 1 83 ? 5.758 -6.328 -11.619 1.00 93.25 83 GLY A O 1
ATOM 649 N N . THR A 1 84 ? 4.518 -4.741 -12.605 1.00 91.81 84 THR A N 1
ATOM 650 C CA . THR A 1 84 ? 5.645 -3.833 -12.896 1.00 91.81 84 THR A CA 1
ATOM 651 C C . THR A 1 84 ? 5.887 -2.805 -11.791 1.00 91.81 84 THR A C 1
ATOM 653 O O . THR A 1 84 ? 6.853 -2.043 -11.857 1.00 91.81 84 THR A O 1
ATOM 656 N N . HIS A 1 85 ? 5.035 -2.776 -10.762 1.00 92.19 85 HIS A N 1
ATOM 657 C CA . HIS A 1 85 ? 5.233 -1.932 -9.595 1.00 92.19 85 HIS A CA 1
ATOM 658 C C . HIS A 1 85 ? 5.922 -2.724 -8.471 1.00 92.19 85 HIS A C 1
ATOM 660 O O . HIS A 1 85 ? 5.500 -3.842 -8.166 1.00 92.19 85 HIS A O 1
ATOM 666 N N . PRO A 1 86 ? 6.939 -2.143 -7.810 1.00 93.31 86 PRO A N 1
ATOM 667 C CA . PRO A 1 86 ? 7.490 -2.672 -6.568 1.00 93.31 86 PRO A CA 1
ATOM 668 C C . PRO A 1 86 ? 6.416 -3.060 -5.539 1.00 93.31 86 PRO A C 1
ATOM 670 O O . PRO A 1 86 ? 5.424 -2.350 -5.364 1.00 93.31 86 PRO A O 1
ATOM 673 N N . ARG A 1 87 ? 6.635 -4.159 -4.818 1.00 94.25 87 ARG A N 1
ATOM 674 C CA . ARG A 1 87 ? 5.726 -4.675 -3.778 1.00 94.25 87 ARG A CA 1
ATOM 675 C C . ARG A 1 87 ? 6.512 -5.306 -2.620 1.00 94.25 87 ARG A C 1
ATOM 677 O O . ARG A 1 87 ? 7.658 -5.719 -2.812 1.00 94.25 87 ARG A O 1
ATOM 684 N N . LEU A 1 88 ? 5.890 -5.447 -1.451 1.00 94.62 88 LEU A N 1
ATOM 685 C CA . LEU A 1 88 ? 6.425 -6.246 -0.331 1.00 94.62 88 LEU A CA 1
ATOM 686 C C . LEU A 1 88 ? 5.435 -7.286 0.222 1.00 94.62 88 LEU A C 1
ATOM 688 O O . LEU A 1 88 ? 5.852 -8.210 0.919 1.00 94.62 88 LEU A O 1
ATOM 692 N N . GLY A 1 89 ? 4.149 -7.168 -0.108 1.00 96.44 89 GLY A N 1
ATOM 693 C CA . GLY A 1 89 ? 3.090 -8.058 0.359 1.00 96.44 89 GLY A CA 1
ATOM 694 C C . GLY A 1 89 ? 1.757 -7.771 -0.321 1.00 96.44 89 GLY A C 1
ATOM 695 O O . GLY A 1 89 ? 1.674 -6.885 -1.180 1.00 96.44 89 GLY A O 1
ATOM 696 N N . VAL A 1 90 ? 0.714 -8.498 0.095 1.00 97.94 90 VAL A N 1
ATOM 697 C CA . VAL A 1 90 ? -0.683 -8.247 -0.315 1.00 97.94 90 VAL A CA 1
ATOM 698 C C . VAL A 1 90 ? -1.038 -6.784 -0.070 1.00 97.94 90 VAL A C 1
ATOM 700 O O . VAL A 1 90 ? -1.590 -6.120 -0.940 1.00 97.94 90 VAL A O 1
ATOM 703 N N . VAL A 1 91 ? -0.652 -6.260 1.092 1.00 97.69 91 VAL A N 1
ATOM 704 C CA . VAL A 1 91 ? -0.795 -4.851 1.448 1.00 97.69 91 VAL A CA 1
ATOM 705 C C . VAL A 1 91 ? 0.568 -4.185 1.309 1.00 97.69 91 VAL A C 1
ATOM 707 O O . VAL A 1 91 ? 1.457 -4.405 2.124 1.00 97.69 91 VAL A O 1
ATOM 710 N N . ASP A 1 92 ? 0.740 -3.362 0.275 1.00 92.62 92 ASP A N 1
ATOM 711 C CA . ASP A 1 92 ? 2.021 -2.706 -0.001 1.00 92.62 92 ASP A CA 1
ATOM 712 C C . ASP A 1 92 ? 2.351 -1.646 1.054 1.00 92.62 92 ASP A C 1
ATOM 714 O O . ASP A 1 92 ? 3.395 -1.703 1.704 1.00 92.62 92 ASP A O 1
ATOM 718 N N . HIS A 1 93 ? 1.465 -0.663 1.222 1.00 95.50 93 HIS A N 1
ATOM 719 C CA . HIS A 1 93 ? 1.573 0.281 2.324 1.00 95.50 93 HIS A CA 1
ATOM 720 C C . HIS A 1 93 ? 0.244 0.964 2.635 1.00 95.50 93 HIS A C 1
ATOM 722 O O . HIS A 1 93 ? -0.657 1.040 1.795 1.00 95.50 93 HIS A O 1
ATOM 728 N N . ILE A 1 94 ? 0.162 1.503 3.845 1.00 98.12 94 ILE A N 1
ATOM 729 C CA . ILE A 1 94 ? -0.955 2.293 4.350 1.00 98.12 94 ILE A CA 1
ATOM 730 C C . ILE A 1 94 ? -0.401 3.593 4.924 1.00 98.12 94 ILE A C 1
ATOM 732 O O . ILE A 1 94 ? 0.579 3.570 5.668 1.00 98.12 94 ILE A O 1
ATOM 736 N N . CYS A 1 95 ? -1.034 4.720 4.610 1.00 97.25 95 CYS A N 1
ATOM 737 C CA . CYS A 1 95 ? -0.659 6.013 5.170 1.00 97.25 95 CYS A CA 1
ATOM 738 C C . CYS A 1 95 ? -1.875 6.761 5.697 1.00 97.25 95 CYS A C 1
ATOM 740 O O . CYS A 1 95 ? -2.812 7.037 4.946 1.00 97.25 95 CYS A O 1
ATOM 742 N N . PHE A 1 96 ? -1.832 7.143 6.968 1.00 96.25 96 PHE A N 1
ATOM 743 C CA . PHE A 1 96 ? -2.799 8.059 7.546 1.00 96.25 96 PHE A CA 1
ATOM 744 C C . PHE A 1 96 ? -2.308 9.504 7.440 1.00 96.25 96 PHE A C 1
ATOM 746 O O . PHE A 1 96 ? -1.150 9.825 7.716 1.00 96.25 96 PHE A O 1
ATOM 753 N N . HIS A 1 97 ? -3.223 10.391 7.077 1.00 94.19 97 HIS A N 1
ATOM 754 C CA . HIS A 1 97 ? -2.984 11.813 6.911 1.00 94.19 97 HIS A CA 1
ATOM 755 C C . HIS A 1 97 ? -4.010 12.613 7.719 1.00 94.19 97 HIS A C 1
ATOM 757 O O . HIS A 1 97 ? -5.208 12.304 7.668 1.00 94.19 97 HIS A O 1
ATOM 763 N N . PRO A 1 98 ? -3.589 13.676 8.427 1.00 91.88 98 PRO A N 1
ATOM 764 C CA . PRO A 1 98 ? -4.542 14.649 8.937 1.00 91.88 98 PRO A CA 1
ATOM 765 C C . PRO A 1 98 ? -5.167 15.371 7.734 1.00 91.88 98 PRO A C 1
ATOM 767 O O . PRO A 1 98 ? -4.444 15.990 6.953 1.00 91.88 98 PRO A O 1
ATOM 770 N N . PHE A 1 99 ? -6.486 15.257 7.543 1.00 81.31 99 PHE A N 1
ATOM 771 C CA . PHE A 1 99 ? -7.162 15.875 6.393 1.00 81.31 99 PHE A CA 1
ATOM 772 C C . PHE A 1 99 ? -7.467 17.351 6.658 1.00 81.31 99 PHE A C 1
ATOM 774 O O . PHE A 1 99 ? -7.232 18.204 5.810 1.00 81.31 99 PHE A O 1
ATOM 781 N N . SER A 1 100 ? -7.919 17.661 7.874 1.00 76.81 100 SER A N 1
ATOM 782 C CA . SER A 1 100 ? -8.094 19.032 8.346 1.00 76.81 100 SER A CA 1
ATOM 783 C C . SER A 1 100 ? -7.237 19.256 9.587 1.00 76.81 100 SER A C 1
ATOM 785 O O . SER A 1 100 ? -7.552 18.770 10.677 1.00 76.81 100 SER A O 1
ATOM 787 N N . SER A 1 101 ? -6.143 20.002 9.422 1.00 62.59 101 SER A N 1
ATOM 788 C CA . SER A 1 101 ? -5.170 20.292 10.484 1.00 62.59 101 SER A CA 1
ATOM 789 C C . SER A 1 101 ? -5.759 21.063 11.670 1.00 62.59 101 SER A C 1
ATOM 791 O O . SER A 1 101 ? -5.178 21.034 12.750 1.00 62.59 101 SER A O 1
ATOM 793 N N . SER A 1 102 ? -6.919 21.707 11.502 1.00 63.69 102 SER A N 1
ATOM 794 C CA . SER A 1 102 ? -7.649 22.374 12.587 1.00 63.69 102 SER A CA 1
ATOM 795 C C . SER A 1 102 ? -8.443 21.411 13.478 1.00 63.69 102 SER A C 1
ATOM 797 O O . SER A 1 102 ? -8.907 21.815 14.539 1.00 63.69 102 SER A O 1
ATOM 799 N N . SER A 1 103 ? -8.608 20.148 13.068 1.00 72.56 103 SER A N 1
ATOM 800 C CA . SER A 1 103 ? -9.456 19.163 13.761 1.00 72.56 103 SER A CA 1
ATOM 801 C C . SER A 1 103 ? -8.771 17.822 14.033 1.00 72.56 103 SER A C 1
ATOM 803 O O . SER A 1 103 ? -9.196 17.086 14.919 1.00 72.56 103 SER A O 1
ATOM 805 N N . THR A 1 104 ? -7.719 17.478 13.287 1.00 82.88 104 THR A N 1
ATOM 806 C CA . THR A 1 104 ? -6.979 16.224 13.450 1.00 82.88 104 THR A CA 1
ATOM 807 C C . THR A 1 104 ? -5.484 16.487 13.386 1.00 82.88 104 THR A C 1
ATOM 809 O O . THR A 1 104 ? -4.968 16.996 12.390 1.00 82.88 104 THR A O 1
ATOM 812 N N . SER A 1 105 ? -4.773 16.132 14.454 1.00 90.88 105 SER A N 1
ATOM 813 C CA . SER A 1 105 ? -3.324 16.287 14.530 1.00 90.88 105 SER A CA 1
ATOM 814 C C . SER A 1 105 ? -2.596 15.105 13.891 1.00 90.88 105 SER A C 1
ATOM 816 O O . SER A 1 105 ? -3.103 13.983 13.835 1.00 90.88 105 SER A O 1
ATOM 818 N N . LEU A 1 106 ? -1.354 15.340 13.455 1.00 93.12 106 LEU A N 1
ATOM 819 C CA . LEU A 1 106 ? -0.478 14.275 12.959 1.00 93.12 106 LEU A CA 1
ATOM 820 C C . LEU A 1 106 ? -0.244 13.184 14.023 1.00 93.12 106 LEU A C 1
ATOM 822 O O . LEU A 1 106 ? -0.144 12.009 13.690 1.00 93.12 106 LEU A O 1
ATOM 826 N N . HIS A 1 107 ? -0.211 13.560 15.302 1.00 92.88 107 HIS A N 1
ATOM 827 C CA . HIS A 1 107 ? -0.075 12.615 16.408 1.00 92.88 107 HIS A CA 1
ATOM 828 C C . HIS A 1 107 ? -1.294 11.688 16.533 1.00 92.88 107 HIS A C 1
ATOM 830 O O . HIS A 1 107 ? -1.140 10.485 16.716 1.00 92.88 107 HIS A O 1
ATOM 836 N N . GLN A 1 108 ? -2.515 12.212 16.380 1.00 92.12 108 GLN A N 1
ATOM 837 C CA . GLN A 1 108 ? -3.731 11.390 16.446 1.00 92.12 108 GLN A CA 1
ATOM 838 C C . GLN A 1 108 ? -3.765 10.329 15.342 1.00 92.12 108 GLN A C 1
ATOM 840 O O . GLN A 1 108 ? -4.068 9.167 15.608 1.00 92.12 108 GLN A O 1
ATOM 845 N N . VAL A 1 109 ? -3.407 10.701 14.110 1.00 94.12 109 VAL A N 1
ATOM 846 C CA . VAL A 1 109 ? -3.341 9.725 13.013 1.00 94.12 109 VAL A CA 1
ATOM 847 C C . VAL A 1 109 ? -2.160 8.760 13.148 1.00 94.12 109 VAL A C 1
ATOM 849 O O . VAL A 1 109 ? -2.272 7.611 12.726 1.00 94.12 109 VAL A O 1
ATOM 852 N N . ALA A 1 110 ? -1.064 9.174 13.790 1.00 96.19 110 ALA A N 1
ATOM 853 C CA . ALA A 1 110 ? 0.035 8.279 14.145 1.00 96.19 110 ALA A CA 1
ATOM 854 C C . ALA A 1 110 ? -0.407 7.196 15.136 1.00 96.19 110 ALA A C 1
ATOM 856 O O . ALA A 1 110 ? -0.126 6.024 14.908 1.00 96.19 110 ALA A O 1
ATOM 857 N N . MET A 1 111 ? -1.183 7.553 16.166 1.00 95.56 111 MET A N 1
ATOM 858 C CA . MET A 1 111 ? -1.751 6.573 17.099 1.00 95.56 111 MET A CA 1
ATOM 859 C C . MET A 1 111 ? -2.643 5.549 16.384 1.00 95.56 111 MET A C 1
ATOM 861 O O . MET A 1 111 ? -2.565 4.357 16.680 1.00 95.56 111 MET A O 1
ATOM 865 N N . ALA A 1 112 ? -3.460 5.991 15.420 1.00 95.38 112 ALA A N 1
ATOM 866 C CA . ALA A 1 112 ? -4.282 5.091 14.612 1.00 95.38 112 ALA A CA 1
ATOM 867 C C . ALA A 1 112 ? -3.427 4.137 13.759 1.00 95.38 112 ALA A C 1
ATOM 869 O O . ALA A 1 112 ? -3.712 2.941 13.714 1.00 95.38 112 ALA A O 1
ATOM 870 N N . ALA A 1 113 ? -2.357 4.640 13.135 1.00 97.44 113 ALA A N 1
ATOM 871 C CA . ALA A 1 113 ? -1.422 3.835 12.353 1.00 97.44 113 ALA A CA 1
ATOM 872 C C . ALA A 1 113 ? -0.702 2.776 13.210 1.00 97.44 113 ALA A C 1
ATOM 874 O O . ALA A 1 113 ? -0.665 1.608 12.827 1.00 97.44 113 ALA A O 1
ATOM 875 N N . THR A 1 114 ? -0.190 3.150 14.388 1.00 98.00 114 THR A N 1
ATOM 876 C CA . THR A 1 114 ? 0.468 2.215 15.317 1.00 98.00 114 THR A CA 1
ATOM 877 C C . THR A 1 114 ? -0.512 1.169 15.852 1.00 98.00 114 THR A C 1
ATOM 879 O O . THR A 1 114 ? -0.173 -0.009 15.933 1.00 98.00 114 THR A O 1
ATOM 882 N N . ALA A 1 115 ? -1.746 1.564 16.181 1.00 98.06 115 ALA A N 1
ATOM 883 C CA . ALA A 1 115 ? -2.779 0.620 16.601 1.00 98.06 115 ALA A CA 1
ATOM 884 C C . ALA A 1 115 ? -3.148 -0.363 15.477 1.00 98.06 115 ALA A C 1
ATOM 886 O O . ALA A 1 115 ? -3.284 -1.556 15.730 1.00 98.06 115 ALA A O 1
ATOM 887 N N . LEU A 1 116 ? -3.260 0.113 14.231 1.00 98.38 116 LEU A N 1
ATOM 888 C CA . LEU A 1 116 ? -3.506 -0.756 13.079 1.00 98.38 116 LEU A CA 1
ATOM 889 C C . LEU A 1 116 ? -2.359 -1.751 12.866 1.00 98.38 116 LEU A C 1
ATOM 891 O O . LEU A 1 116 ? -2.619 -2.919 12.599 1.00 98.38 116 LEU A O 1
ATOM 895 N N . ALA A 1 117 ? -1.106 -1.307 12.994 1.00 98.56 117 ALA A N 1
ATOM 896 C CA . ALA A 1 117 ? 0.064 -2.177 12.873 1.00 98.56 117 ALA A CA 1
ATOM 897 C C . ALA A 1 117 ? 0.029 -3.331 13.881 1.00 98.56 117 ALA A C 1
ATOM 899 O O . ALA A 1 117 ? 0.203 -4.484 13.491 1.00 98.56 117 ALA A O 1
ATOM 900 N N . LYS A 1 118 ? -0.319 -3.045 15.140 1.00 98.56 118 LYS A N 1
ATOM 901 C CA . LYS A 1 118 ? -0.500 -4.065 16.182 1.00 98.56 118 LYS A CA 1
ATOM 902 C C . LYS A 1 118 ? -1.618 -5.055 15.864 1.00 98.56 118 LYS A C 1
ATOM 904 O O . LYS A 1 118 ? -1.430 -6.259 16.038 1.00 98.56 118 LYS A O 1
ATOM 909 N N . ASP A 1 119 ? -2.760 -4.584 15.370 1.00 98.56 119 ASP A N 1
ATOM 910 C CA . ASP A 1 119 ? -3.877 -5.463 14.999 1.00 98.56 119 ASP A CA 1
ATOM 911 C C . ASP A 1 119 ? -3.512 -6.362 13.809 1.00 98.56 119 ASP A C 1
ATOM 913 O O . ASP A 1 119 ? -3.778 -7.561 13.822 1.00 98.56 119 ASP A O 1
ATOM 917 N N . VAL A 1 120 ? -2.858 -5.809 12.784 1.00 98.56 120 VAL A N 1
ATOM 918 C CA . VAL A 1 120 ? -2.388 -6.577 11.620 1.00 98.56 120 VAL A CA 1
ATOM 919 C C . VAL A 1 120 ? -1.353 -7.621 12.047 1.00 98.56 120 VAL A C 1
ATOM 921 O O . VAL A 1 120 ? -1.440 -8.780 11.641 1.00 98.56 120 VAL A O 1
ATOM 924 N N . ALA A 1 121 ? -0.414 -7.242 12.909 1.00 98.31 121 ALA A N 1
ATOM 925 C CA . ALA A 1 121 ? 0.585 -8.144 13.460 1.00 98.31 121 ALA A CA 1
ATOM 926 C C . ALA A 1 121 ? -0.032 -9.293 14.265 1.00 98.31 121 ALA A C 1
ATOM 928 O O . ALA A 1 121 ? 0.279 -10.457 14.021 1.00 98.31 121 ALA A O 1
ATOM 929 N N . SER A 1 122 ? -0.920 -8.978 15.207 1.00 98.06 122 SER A N 1
ATOM 930 C CA . SER A 1 122 ? -1.466 -9.955 16.154 1.00 98.06 122 SER A CA 1
ATOM 931 C C . SER A 1 122 ? -2.590 -10.810 15.568 1.00 98.06 122 SER A C 1
ATOM 933 O O . SER A 1 122 ? -2.611 -12.020 15.780 1.00 98.06 122 SER A O 1
ATOM 935 N N . ILE A 1 123 ? -3.512 -10.221 14.807 1.00 98.25 123 ILE A N 1
ATOM 936 C CA . ILE A 1 123 ? -4.698 -10.923 14.301 1.00 98.25 123 ILE A CA 1
ATOM 937 C C . ILE A 1 123 ? -4.404 -11.569 12.949 1.00 98.25 123 ILE A C 1
ATOM 939 O O . ILE A 1 123 ? -4.770 -12.718 12.714 1.00 98.25 123 ILE A O 1
ATOM 943 N N . LEU A 1 124 ? -3.731 -10.847 12.048 1.00 98.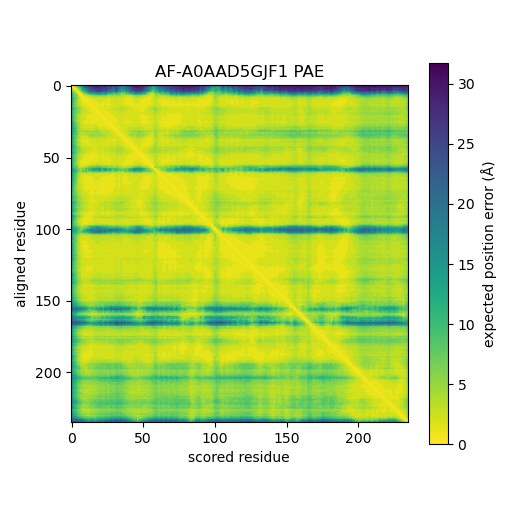00 124 LEU A N 1
ATOM 944 C CA . LEU A 1 124 ? -3.471 -11.333 10.688 1.00 98.00 124 LEU A CA 1
ATOM 945 C C . LEU A 1 124 ? -2.133 -12.070 10.576 1.00 98.00 124 LEU A C 1
ATOM 947 O O . LEU A 1 124 ? -1.891 -12.701 9.543 1.00 98.00 124 LEU A O 1
ATOM 951 N N . GLN A 1 125 ? -1.308 -12.045 11.632 1.00 97.31 125 GLN A N 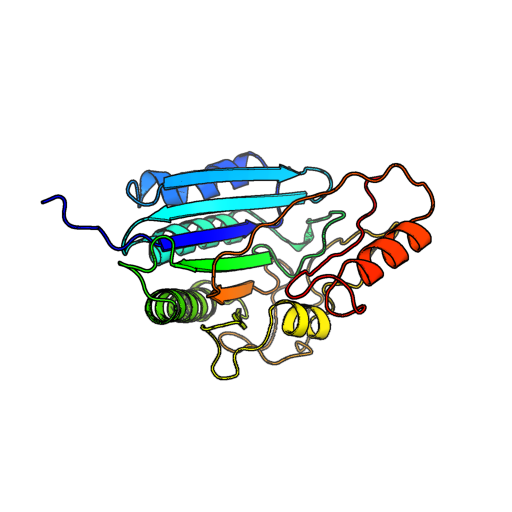1
ATOM 952 C CA . GLN A 1 125 ? -0.003 -12.713 11.697 1.00 97.31 125 GLN A CA 1
ATOM 953 C C . GLN A 1 125 ? 0.911 -12.276 10.545 1.00 97.31 125 GLN A C 1
ATOM 955 O O . GLN A 1 125 ? 1.511 -13.096 9.849 1.00 97.31 125 GLN A O 1
ATOM 960 N N . VAL A 1 126 ? 0.967 -10.961 10.308 1.00 97.31 126 VAL A N 1
ATOM 961 C CA . VAL A 1 126 ? 1.790 -10.339 9.264 1.00 97.31 126 VAL A CA 1
ATOM 962 C C . VAL A 1 126 ? 2.833 -9.427 9.907 1.00 97.31 126 VAL A C 1
ATOM 964 O O . VAL A 1 126 ? 2.458 -8.591 10.725 1.00 97.31 126 VAL A O 1
ATOM 967 N N . PRO A 1 127 ? 4.119 -9.525 9.532 1.00 97.38 127 PRO A N 1
ATOM 968 C CA . PRO A 1 127 ? 5.132 -8.587 10.001 1.00 97.38 127 PRO A CA 1
ATOM 969 C C . PRO A 1 127 ? 4.796 -7.163 9.555 1.00 97.38 127 PRO A C 1
ATOM 971 O O . PRO A 1 127 ? 4.521 -6.927 8.371 1.00 97.38 127 PRO A O 1
ATOM 974 N N . THR A 1 128 ? 4.832 -6.210 10.485 1.00 98.31 128 THR A N 1
ATOM 975 C CA . THR A 1 128 ? 4.525 -4.810 10.181 1.00 98.31 128 THR A CA 1
ATOM 976 C C . THR A 1 128 ? 5.686 -3.872 10.473 1.00 98.31 128 THR A C 1
ATOM 978 O O . THR A 1 128 ? 6.445 -4.047 11.425 1.00 98.31 128 THR A O 1
ATOM 981 N N . TYR A 1 129 ? 5.805 -2.851 9.627 1.00 98.50 129 TYR A N 1
ATOM 982 C CA . TYR A 1 129 ? 6.820 -1.811 9.721 1.00 98.50 129 TYR A CA 1
ATOM 983 C C . TYR A 1 129 ? 6.141 -0.450 9.773 1.00 98.50 129 TYR A C 1
ATOM 985 O O . TYR A 1 129 ? 5.459 -0.048 8.829 1.00 98.50 129 TYR A O 1
ATOM 993 N N . THR A 1 130 ? 6.341 0.284 10.859 1.00 98.56 130 THR A N 1
ATOM 994 C CA . THR A 1 130 ? 5.814 1.635 11.033 1.00 98.56 130 THR A CA 1
ATOM 995 C C . THR A 1 130 ? 6.744 2.704 10.469 1.00 98.56 130 THR A C 1
ATOM 997 O O . THR A 1 130 ? 7.959 2.512 10.423 1.00 98.56 130 THR A O 1
ATOM 1000 N N . TYR A 1 131 ? 6.210 3.835 10.002 1.00 98.31 131 TYR A N 1
ATOM 1001 C CA . TYR A 1 131 ? 7.025 4.934 9.462 1.00 98.31 131 TYR A CA 1
ATOM 1002 C C . TYR A 1 131 ? 6.406 6.314 9.692 1.00 98.31 131 TYR A C 1
ATOM 1004 O O . TYR A 1 131 ? 5.233 6.450 10.056 1.00 98.31 131 TYR A O 1
ATOM 1012 N N . GLY A 1 132 ? 7.201 7.358 9.438 1.00 97.62 132 GLY A N 1
ATOM 1013 C CA . GLY A 1 132 ? 6.786 8.738 9.670 1.00 97.62 132 GLY A CA 1
ATOM 1014 C C . GLY A 1 132 ? 6.442 8.960 11.141 1.00 97.62 132 GLY A C 1
ATOM 1015 O O . GLY A 1 132 ? 7.075 8.388 12.021 1.00 97.62 132 GLY A O 1
ATOM 1016 N N . ALA A 1 133 ? 5.400 9.736 11.423 1.00 97.62 133 ALA A N 1
ATOM 1017 C CA . ALA A 1 133 ? 5.006 10.052 12.795 1.00 97.62 133 ALA A CA 1
ATOM 1018 C C . ALA A 1 133 ? 4.562 8.830 13.624 1.00 97.62 133 ALA A C 1
ATOM 1020 O O . ALA A 1 133 ? 4.492 8.935 14.843 1.00 97.62 133 ALA A O 1
ATOM 1021 N N . ALA A 1 134 ? 4.273 7.688 12.986 1.00 97.81 134 ALA A N 1
ATOM 1022 C CA . ALA A 1 134 ? 3.918 6.443 13.671 1.00 97.81 134 ALA A CA 1
ATOM 1023 C C . ALA A 1 134 ? 5.130 5.694 14.256 1.00 97.81 134 ALA A C 1
ATOM 1025 O O . ALA A 1 134 ? 4.944 4.802 15.081 1.00 97.81 134 ALA A O 1
ATOM 1026 N N . HIS A 1 135 ? 6.354 6.046 13.843 1.00 97.88 135 HIS A N 1
ATOM 1027 C CA . HIS A 1 135 ? 7.592 5.442 14.334 1.00 97.88 135 HIS A CA 1
ATOM 1028 C C . HIS A 1 135 ? 8.372 6.439 15.201 1.00 97.88 135 HIS A C 1
ATOM 1030 O O . HIS A 1 135 ? 8.524 7.602 14.824 1.00 97.88 135 HIS A O 1
ATOM 1036 N N . LYS A 1 136 ? 8.940 5.977 16.324 1.00 94.75 136 LYS A N 1
ATOM 1037 C CA . LYS A 1 136 ? 9.675 6.816 17.298 1.00 94.75 136 LYS A CA 1
ATOM 1038 C C . LYS A 1 136 ? 10.793 7.663 16.669 1.00 94.75 136 LYS A C 1
ATOM 1040 O O . LYS A 1 136 ? 10.920 8.844 16.963 1.00 94.75 136 LYS A O 1
ATOM 1045 N N . GLU A 1 137 ? 11.560 7.072 15.755 1.00 95.81 137 GLU A N 1
ATOM 1046 C CA . GLU A 1 137 ? 12.667 7.730 15.036 1.00 95.81 137 GLU A CA 1
ATOM 1047 C C . GLU A 1 137 ? 12.219 8.407 13.732 1.00 95.81 137 GLU A C 1
ATOM 1049 O O . GLU A 1 137 ? 13.043 8.891 12.966 1.00 95.81 137 GLU A O 1
ATOM 1054 N N . GLN A 1 138 ? 10.915 8.407 13.438 1.00 95.38 138 GLN A N 1
ATOM 1055 C CA . GLN A 1 138 ? 10.338 8.981 12.220 1.00 95.38 138 GLN A CA 1
ATOM 1056 C C . GLN A 1 138 ? 11.010 8.531 10.915 1.00 95.38 138 GLN A C 1
ATOM 1058 O O . GLN A 1 138 ? 11.126 9.302 9.959 1.00 95.38 138 GLN A O 1
ATOM 1063 N N . ARG A 1 139 ? 11.430 7.260 10.854 1.00 95.56 139 ARG A N 1
ATOM 1064 C CA . ARG A 1 139 ? 12.057 6.677 9.664 1.00 95.56 139 ARG A CA 1
ATOM 1065 C C . ARG A 1 139 ? 11.165 6.845 8.433 1.00 95.56 139 ARG A C 1
ATOM 1067 O O . ARG A 1 139 ? 9.933 6.798 8.523 1.00 95.56 139 ARG A O 1
ATOM 1074 N N . SER A 1 140 ? 11.783 7.050 7.274 1.00 95.19 140 SER A N 1
ATOM 1075 C CA . SER A 1 140 ? 11.053 7.256 6.026 1.00 95.19 140 SER A CA 1
ATOM 1076 C C . SER A 1 140 ? 10.567 5.935 5.423 1.00 95.19 140 SER A C 1
ATOM 1078 O O . SER A 1 140 ? 11.176 4.878 5.593 1.00 95.19 140 SER A O 1
ATOM 1080 N N . LEU A 1 141 ? 9.480 6.005 4.648 1.00 95.38 141 LEU A N 1
ATOM 1081 C CA . LEU A 1 141 ? 8.953 4.857 3.906 1.00 95.38 141 LEU A CA 1
ATOM 1082 C C . LEU A 1 141 ? 9.989 4.286 2.922 1.00 95.38 141 LEU A C 1
ATOM 1084 O O . LEU A 1 141 ? 10.071 3.074 2.730 1.00 95.38 141 LEU A O 1
ATOM 1088 N N . ASP A 1 142 ? 10.792 5.145 2.287 1.00 93.31 142 ASP A N 1
ATOM 1089 C CA . ASP A 1 142 ? 11.800 4.705 1.322 1.00 93.31 142 ASP A CA 1
ATOM 1090 C C . ASP A 1 142 ? 13.020 4.037 1.974 1.00 93.31 142 ASP A C 1
ATOM 1092 O O . ASP A 1 142 ? 13.646 3.206 1.315 1.00 93.31 142 ASP A O 1
ATOM 1096 N N . ALA A 1 143 ? 13.338 4.359 3.235 1.00 94.75 143 ALA A N 1
ATOM 1097 C CA . ALA A 1 143 ? 14.383 3.679 4.000 1.00 94.75 143 ALA A CA 1
ATOM 1098 C C . ALA A 1 143 ? 13.988 2.218 4.259 1.00 94.75 143 ALA A C 1
ATOM 1100 O O . ALA A 1 143 ? 14.663 1.316 3.767 1.00 94.75 143 ALA A O 1
ATOM 1101 N N . ILE A 1 144 ? 12.810 1.996 4.857 1.00 96.44 144 ILE A N 1
ATOM 1102 C CA . ILE A 1 144 ? 12.248 0.654 5.102 1.00 96.44 144 ILE A CA 1
ATOM 1103 C C . ILE A 1 144 ? 12.195 -0.154 3.804 1.00 96.44 144 ILE A C 1
ATOM 1105 O O . ILE A 1 144 ? 12.696 -1.271 3.718 1.00 96.44 144 ILE A O 1
ATOM 1109 N N . ARG A 1 145 ? 11.626 0.435 2.745 1.00 95.38 145 ARG A N 1
ATOM 1110 C CA . ARG A 1 145 ? 11.527 -0.210 1.430 1.00 95.38 145 ARG A CA 1
ATOM 1111 C C . ARG A 1 145 ? 12.892 -0.613 0.877 1.00 95.38 145 ARG A C 1
ATOM 1113 O O . ARG A 1 145 ? 13.010 -1.651 0.235 1.00 95.38 145 ARG A O 1
ATOM 1120 N N . ARG A 1 146 ? 13.931 0.195 1.085 1.00 93.38 146 ARG A N 1
ATOM 1121 C CA . ARG A 1 146 ? 15.282 -0.106 0.598 1.00 93.38 146 ARG A CA 1
ATOM 1122 C C . ARG A 1 146 ? 15.897 -1.284 1.337 1.00 93.38 146 ARG A C 1
ATOM 1124 O O . ARG A 1 146 ? 16.475 -2.144 0.677 1.00 93.38 146 ARG A O 1
ATOM 1131 N N . GLU A 1 147 ? 15.743 -1.316 2.652 1.00 94.25 147 GLU A N 1
ATOM 1132 C CA . GLU A 1 147 ? 16.236 -2.398 3.506 1.00 94.25 147 GLU A CA 1
ATOM 1133 C C . GLU A 1 147 ? 15.524 -3.717 3.197 1.00 94.25 147 GLU A C 1
ATOM 1135 O O . GLU A 1 147 ? 16.171 -4.747 3.044 1.00 94.25 147 GLU A O 1
ATOM 1140 N N . LEU A 1 148 ? 14.215 -3.666 2.938 1.00 92.75 148 LEU A N 1
ATOM 1141 C CA . LEU A 1 148 ? 13.407 -4.822 2.535 1.00 92.75 148 LEU A CA 1
ATOM 1142 C C . LEU A 1 148 ? 13.520 -5.185 1.041 1.00 92.75 148 LEU A C 1
ATOM 1144 O O . LEU A 1 148 ? 12.784 -6.036 0.548 1.00 92.75 148 LEU A O 1
ATOM 1148 N N . GLY A 1 149 ? 14.413 -4.539 0.283 1.00 91.00 149 GLY A N 1
ATOM 1149 C CA . GLY A 1 149 ? 14.679 -4.893 -1.116 1.00 91.00 149 GLY A CA 1
ATOM 1150 C C . GLY A 1 149 ? 13.601 -4.484 -2.132 1.00 91.00 149 GLY A C 1
ATOM 1151 O O . GLY A 1 149 ? 13.656 -4.918 -3.279 1.00 91.00 149 GLY A O 1
ATOM 1152 N N . TYR A 1 150 ? 12.669 -3.598 -1.771 1.00 92.12 150 TYR A N 1
ATOM 1153 C CA . TYR A 1 150 ? 11.524 -3.162 -2.587 1.00 92.12 150 TYR A CA 1
ATOM 1154 C C . TYR A 1 150 ? 11.872 -2.758 -4.023 1.00 92.12 150 TYR A C 1
ATOM 1156 O O . TYR A 1 150 ? 11.181 -3.107 -4.973 1.00 92.12 150 TYR A O 1
ATOM 1164 N N . PHE A 1 151 ? 12.963 -2.009 -4.194 1.00 89.12 151 PHE A N 1
ATOM 1165 C CA . PHE A 1 151 ? 13.339 -1.406 -5.476 1.00 89.12 151 PHE A CA 1
ATOM 1166 C C . PHE A 1 151 ? 14.120 -2.350 -6.403 1.00 89.12 151 PHE A C 1
ATOM 1168 O O . PHE A 1 151 ? 14.578 -1.914 -7.460 1.00 89.12 151 PHE A O 1
ATOM 1175 N N . LYS A 1 152 ? 14.313 -3.615 -6.011 1.00 87.62 152 LYS A N 1
ATOM 1176 C CA . LYS A 1 152 ? 15.009 -4.627 -6.809 1.00 87.62 152 LYS A CA 1
ATOM 1177 C C . LYS A 1 152 ? 13.974 -5.591 -7.409 1.00 87.62 152 LYS A C 1
ATOM 1179 O O . LYS A 1 152 ? 13.346 -6.323 -6.645 1.00 87.62 152 LYS A O 1
ATOM 1184 N N . PRO A 1 153 ? 13.768 -5.591 -8.740 1.00 85.06 153 PRO A N 1
ATOM 1185 C CA . PRO A 1 153 ? 12.965 -6.613 -9.407 1.00 85.06 153 PRO A CA 1
ATOM 1186 C C . PRO A 1 153 ? 13.525 -8.007 -9.114 1.00 85.06 153 PRO A C 1
ATOM 1188 O O . PRO A 1 153 ? 14.744 -8.174 -9.062 1.00 85.06 153 PRO A O 1
ATOM 1191 N N . ASN A 1 154 ? 12.649 -8.996 -8.949 1.00 85.69 154 ASN A N 1
ATOM 1192 C CA . ASN A 1 154 ? 13.031 -10.394 -8.723 1.00 85.69 154 ASN A CA 1
ATOM 1193 C C . ASN A 1 154 ? 12.671 -11.316 -9.904 1.00 85.69 154 ASN A C 1
ATOM 1195 O O . ASN A 1 154 ? 12.842 -12.526 -9.802 1.00 85.69 154 ASN A O 1
ATOM 1199 N N . ALA A 1 155 ? 12.183 -10.751 -11.012 1.00 84.75 155 ALA A N 1
ATOM 1200 C CA . ALA A 1 155 ? 11.868 -11.459 -12.248 1.00 84.75 155 ALA A CA 1
ATOM 1201 C C . ALA A 1 155 ? 12.449 -10.734 -13.479 1.00 84.75 155 ALA A C 1
ATOM 1203 O O . ALA A 1 155 ? 12.967 -9.614 -13.394 1.00 84.75 155 ALA A O 1
ATOM 1204 N N . SER A 1 156 ? 12.371 -11.381 -14.645 1.00 78.62 156 SER A N 1
ATOM 1205 C CA . SER A 1 156 ? 12.798 -10.810 -15.928 1.00 78.62 156 SER A CA 1
ATOM 1206 C C . SER A 1 156 ? 12.039 -9.522 -16.276 1.00 78.62 156 SER A C 1
ATOM 1208 O O . SER A 1 156 ? 10.900 -9.325 -15.862 1.00 78.62 156 SER A O 1
ATOM 1210 N N . GLY A 1 157 ? 12.644 -8.638 -17.076 1.00 72.75 157 GLY A N 1
ATOM 1211 C CA . GLY A 1 157 ? 11.912 -7.523 -17.697 1.00 72.75 157 GLY A CA 1
ATOM 1212 C C . GLY A 1 157 ? 11.421 -6.425 -16.742 1.00 72.75 157 GLY A C 1
ATOM 1213 O O . GLY A 1 157 ? 10.406 -5.796 -17.018 1.00 72.75 157 GLY A O 1
ATOM 1214 N N . HIS A 1 158 ? 12.133 -6.173 -15.634 1.00 80.00 158 HIS A N 1
ATOM 1215 C CA . HIS A 1 158 ? 11.760 -5.180 -14.607 1.00 80.00 158 HIS A CA 1
ATOM 1216 C C . HIS A 1 158 ? 10.438 -5.483 -13.883 1.00 80.00 158 HIS A C 1
ATOM 1218 O O . HIS A 1 158 ? 9.737 -4.564 -13.462 1.00 80.00 158 HIS A O 1
ATOM 1224 N N . GLN A 1 159 ? 10.114 -6.766 -13.724 1.00 86.62 159 GLN A N 1
ATOM 1225 C CA . GLN A 1 159 ? 8.913 -7.213 -13.028 1.00 86.62 159 GLN A CA 1
ATOM 1226 C C . GLN A 1 159 ? 9.210 -7.726 -11.620 1.00 86.62 159 GLN A C 1
ATOM 1228 O O . GLN A 1 159 ? 10.300 -8.215 -11.304 1.00 86.62 159 GLN A O 1
ATOM 1233 N N . TRP A 1 160 ? 8.182 -7.642 -10.788 1.00 90.75 160 TRP A N 1
ATOM 1234 C CA . TRP A 1 160 ? 8.092 -8.323 -9.513 1.00 90.75 160 TRP A CA 1
ATOM 1235 C C . TRP A 1 160 ? 7.108 -9.471 -9.662 1.00 90.75 160 TRP A C 1
ATOM 1237 O O . TRP A 1 160 ? 6.007 -9.270 -10.168 1.00 90.75 160 TRP A O 1
ATOM 1247 N N . SER A 1 161 ? 7.504 -10.664 -9.233 1.00 91.50 161 SER A N 1
ATOM 1248 C CA . SER A 1 161 ? 6.669 -11.860 -9.325 1.00 91.50 161 SER A CA 1
ATOM 1249 C C . SER A 1 161 ? 6.841 -12.742 -8.099 1.00 91.50 161 SER A C 1
ATOM 1251 O O . SER A 1 161 ? 7.934 -12.842 -7.536 1.00 91.50 161 SER A O 1
ATOM 1253 N N . GLY A 1 162 ? 5.754 -13.383 -7.690 1.00 87.94 162 GLY A N 1
ATOM 1254 C CA . GLY A 1 162 ? 5.708 -14.264 -6.537 1.00 87.94 162 GLY A CA 1
ATOM 1255 C C . GLY A 1 162 ? 5.792 -13.541 -5.195 1.00 87.94 162 GLY A C 1
ATOM 1256 O O . GLY A 1 162 ? 5.979 -12.322 -5.115 1.00 87.94 162 GLY A O 1
ATOM 1257 N N . GLY A 1 163 ? 5.668 -14.339 -4.135 1.00 81.94 163 GLY A N 1
ATOM 1258 C CA . GLY A 1 163 ? 5.713 -13.874 -2.755 1.00 81.94 163 GLY A CA 1
ATOM 1259 C C . GLY A 1 163 ? 7.105 -13.431 -2.304 1.00 81.94 163 GLY A C 1
ATOM 1260 O O . GLY A 1 163 ? 8.102 -13.631 -3.001 1.00 81.94 163 GLY A O 1
ATOM 1261 N N . LEU A 1 164 ? 7.183 -12.848 -1.106 1.00 80.06 164 LEU A N 1
ATOM 1262 C CA . LEU A 1 164 ? 8.470 -12.617 -0.448 1.00 80.06 164 LEU A CA 1
ATOM 1263 C C . LEU A 1 164 ? 9.105 -13.976 -0.114 1.00 80.06 164 LEU A C 1
ATOM 1265 O O . LEU A 1 164 ? 8.401 -14.881 0.339 1.00 80.06 164 LEU A O 1
ATOM 1269 N N . GLU A 1 165 ? 10.405 -14.149 -0.365 1.00 73.62 165 GLU A N 1
ATOM 1270 C CA . GLU A 1 165 ? 11.079 -15.396 0.006 1.00 73.62 165 GLU A CA 1
ATOM 1271 C C . GLU A 1 165 ? 10.992 -15.612 1.522 1.00 73.62 165 GLU A C 1
ATOM 1273 O O . GLU A 1 165 ? 11.106 -14.669 2.305 1.00 73.62 165 GLU A O 1
ATOM 1278 N N . SER A 1 166 ? 10.743 -16.856 1.939 1.00 64.19 166 SER A N 1
ATOM 1279 C CA . SER A 1 166 ? 10.647 -17.189 3.360 1.00 64.19 166 SER A CA 1
ATOM 1280 C C . SER A 1 166 ? 12.045 -17.213 3.950 1.00 64.19 166 SER A C 1
ATOM 1282 O O . SER A 1 166 ? 12.903 -17.948 3.469 1.00 64.19 166 SER A O 1
ATOM 1284 N N . GLY A 1 167 ? 12.251 -16.428 4.999 1.00 68.12 167 GLY A N 1
ATOM 1285 C CA . GLY A 1 167 ? 13.521 -16.316 5.696 1.00 68.12 167 GLY A CA 1
ATOM 1286 C C . GLY A 1 167 ? 13.462 -15.230 6.760 1.00 68.12 167 GLY A C 1
ATOM 1287 O O . GLY A 1 167 ? 12.418 -14.609 6.977 1.00 68.12 167 GLY A O 1
ATOM 1288 N N . VAL A 1 168 ? 14.597 -15.015 7.423 1.00 76.00 168 VAL A N 1
ATOM 1289 C CA . VAL A 1 168 ? 14.780 -13.879 8.328 1.00 76.00 168 VAL A CA 1
ATOM 1290 C C . VAL A 1 168 ? 14.691 -12.597 7.506 1.00 76.00 168 VAL A C 1
ATOM 1292 O O . VAL A 1 168 ? 15.381 -12.451 6.494 1.00 76.00 168 VAL A O 1
ATOM 1295 N N . LEU A 1 169 ? 13.811 -11.687 7.917 1.00 88.38 169 LEU A N 1
ATOM 1296 C CA . LEU A 1 169 ? 13.674 -10.389 7.267 1.00 88.38 169 LEU A CA 1
ATOM 1297 C C . LEU A 1 169 ? 14.956 -9.570 7.498 1.00 88.38 169 LEU A C 1
ATOM 1299 O O . LEU A 1 169 ? 15.493 -9.588 8.603 1.00 88.38 169 LEU A O 1
ATOM 1303 N N . PRO A 1 170 ? 15.464 -8.841 6.485 1.00 90.38 170 PRO A N 1
ATOM 1304 C CA . PRO A 1 170 ? 16.723 -8.097 6.606 1.00 90.38 170 PRO A CA 1
ATOM 1305 C C . PRO A 1 170 ? 16.634 -6.921 7.590 1.00 90.38 170 PRO A C 1
ATOM 1307 O O . PRO A 1 170 ? 17.658 -6.386 8.001 1.00 90.38 170 PRO A O 1
ATOM 1310 N N . LEU A 1 171 ? 15.412 -6.531 7.950 1.00 93.62 171 LEU A N 1
ATOM 1311 C CA . LEU A 1 171 ? 15.090 -5.564 8.985 1.00 93.62 171 LEU A CA 1
ATOM 1312 C C . LEU A 1 171 ? 14.076 -6.216 9.926 1.00 93.62 171 LEU 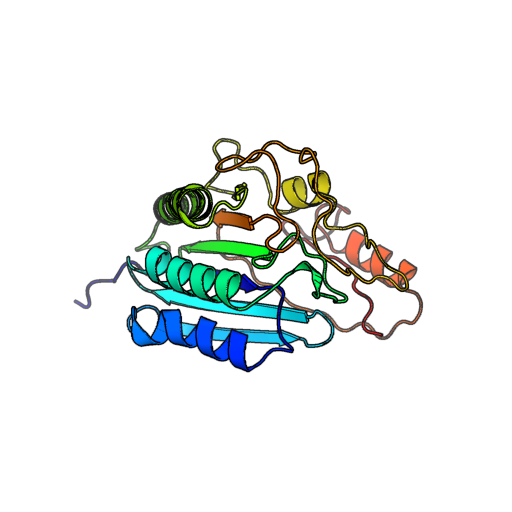A C 1
ATOM 1314 O O . LEU A 1 171 ? 13.075 -6.764 9.452 1.00 93.62 171 LEU A O 1
ATOM 1318 N N . GLU A 1 172 ? 14.307 -6.142 11.235 1.00 94.88 172 GLU A N 1
ATOM 1319 C CA . GLU A 1 172 ? 13.351 -6.656 12.217 1.00 94.88 172 GLU A CA 1
ATOM 1320 C C . GLU A 1 172 ? 12.015 -5.894 12.124 1.00 94.88 172 GLU A C 1
ATOM 1322 O O . GLU A 1 172 ? 12.018 -4.662 12.033 1.00 94.88 172 GLU A O 1
ATOM 1327 N N . PRO A 1 173 ? 10.870 -6.600 12.098 1.00 96.88 173 PRO A N 1
ATOM 1328 C CA . PRO A 1 173 ? 9.555 -5.969 12.163 1.00 96.88 173 PRO A CA 1
ATOM 1329 C C . PRO A 1 173 ? 9.378 -5.197 13.467 1.00 96.88 173 PRO A C 1
ATOM 1331 O O . PRO A 1 173 ? 9.849 -5.633 14.515 1.00 96.88 173 PRO A O 1
ATOM 1334 N N . ASP A 1 174 ? 8.635 -4.092 13.423 1.00 97.94 174 ASP A N 1
ATOM 1335 C CA . ASP A 1 174 ? 8.310 -3.360 14.652 1.00 97.94 174 ASP A CA 1
ATOM 1336 C C . ASP A 1 174 ? 7.266 -4.121 15.479 1.00 97.94 174 ASP A C 1
ATOM 1338 O O . ASP A 1 174 ? 7.283 -4.073 16.705 1.00 97.94 174 ASP A O 1
ATOM 1342 N N . GLU A 1 175 ? 6.342 -4.802 14.797 1.00 98.12 175 GLU A N 1
ATOM 1343 C CA . GLU A 1 175 ? 5.311 -5.641 15.403 1.00 98.12 175 GLU A CA 1
ATOM 1344 C C . GLU A 1 175 ? 5.098 -6.893 14.541 1.00 98.12 175 GLU A C 1
ATOM 1346 O O . GLU A 1 175 ? 5.135 -6.835 13.304 1.00 98.12 175 GLU A O 1
ATOM 1351 N N . GLY A 1 176 ? 4.785 -8.013 15.192 1.00 96.12 176 GLY A N 1
ATOM 1352 C CA . GLY A 1 176 ? 4.431 -9.271 14.533 1.00 96.12 176 GLY A CA 1
ATOM 1353 C C . GLY A 1 176 ? 5.593 -10.260 14.411 1.00 96.12 176 GLY A C 1
ATOM 1354 O O . GLY A 1 176 ? 6.622 -10.105 15.066 1.00 96.12 176 GLY A O 1
ATOM 1355 N N . PRO A 1 177 ? 5.418 -11.332 13.621 1.00 94.25 177 PRO A N 1
ATOM 1356 C CA . PRO A 1 177 ? 6.401 -12.406 13.536 1.00 94.25 177 PRO A CA 1
ATOM 1357 C C . PRO A 1 177 ? 7.673 -11.963 12.802 1.00 94.25 177 PRO A C 1
ATOM 1359 O O . PRO A 1 177 ? 7.604 -11.234 11.820 1.00 94.25 177 PRO A O 1
ATOM 1362 N N . ALA A 1 178 ? 8.835 -12.486 13.207 1.00 91.69 178 ALA A N 1
ATOM 1363 C CA . ALA A 1 178 ? 10.128 -12.198 12.565 1.00 91.69 178 ALA A CA 1
ATOM 1364 C C . ALA A 1 178 ? 10.264 -12.756 11.130 1.00 91.69 178 ALA A C 1
ATOM 1366 O O . ALA A 1 178 ? 11.200 -12.414 10.406 1.00 91.69 178 ALA A O 1
ATOM 1367 N N . GLN A 1 179 ? 9.346 -13.636 10.719 1.00 90.75 179 GLN A N 1
ATOM 1368 C CA . GLN A 1 179 ? 9.325 -14.260 9.400 1.00 90.75 179 GLN A CA 1
ATOM 1369 C C . GLN A 1 179 ? 8.023 -13.925 8.675 1.00 90.75 179 GLN A C 1
ATOM 1371 O O . GLN A 1 179 ? 6.934 -14.003 9.246 1.00 90.75 179 GLN A O 1
ATOM 1376 N N . ALA A 1 180 ? 8.134 -13.602 7.389 1.00 92.62 180 ALA A N 1
ATOM 1377 C CA . ALA A 1 180 ? 6.983 -13.374 6.528 1.00 92.62 180 ALA A CA 1
ATOM 1378 C C . ALA A 1 180 ? 6.476 -14.680 5.899 1.00 92.62 180 ALA A C 1
ATOM 1380 O O . ALA A 1 180 ? 7.243 -15.492 5.369 1.00 92.62 180 ALA A O 1
ATOM 1381 N N . VAL A 1 181 ? 5.154 -14.846 5.873 1.00 93.62 181 VAL A N 1
ATOM 1382 C CA . VAL A 1 181 ? 4.498 -15.908 5.100 1.00 93.62 181 VAL A CA 1
ATOM 1383 C C . VAL A 1 181 ? 4.491 -15.512 3.623 1.00 93.62 181 VAL A C 1
ATOM 1385 O O . VAL A 1 181 ? 4.006 -14.431 3.290 1.00 93.62 181 VAL A O 1
ATOM 1388 N N . LYS A 1 182 ? 4.951 -16.390 2.714 1.00 94.06 182 LYS A N 1
ATOM 1389 C CA . LYS A 1 182 ? 5.054 -16.077 1.268 1.00 94.06 182 LYS A CA 1
ATOM 1390 C C . LYS A 1 182 ? 3.747 -15.562 0.657 1.00 94.06 182 LYS A C 1
ATOM 1392 O O . LYS A 1 182 ? 3.777 -14.660 -0.171 1.00 94.06 182 LYS A O 1
ATOM 1397 N N . ALA A 1 183 ? 2.616 -16.132 1.077 1.00 95.38 183 ALA A N 1
ATOM 1398 C CA . ALA A 1 183 ? 1.278 -15.769 0.604 1.00 95.38 183 ALA A CA 1
ATOM 1399 C C . ALA A 1 183 ? 0.791 -14.393 1.088 1.00 95.38 183 ALA A C 1
ATOM 1401 O O . ALA A 1 183 ? -0.157 -13.863 0.523 1.00 95.38 183 ALA A O 1
ATOM 1402 N N . LYS A 1 184 ? 1.435 -13.804 2.106 1.00 95.88 184 LYS A N 1
ATOM 1403 C CA . LYS A 1 184 ? 1.042 -12.517 2.700 1.00 95.88 184 LYS A CA 1
ATOM 1404 C C . LYS A 1 184 ? 2.080 -11.415 2.468 1.00 95.88 184 LYS A C 1
ATOM 1406 O O . LYS A 1 184 ? 1.708 -10.289 2.147 1.00 95.88 184 LYS A O 1
ATOM 1411 N N . GLY A 1 185 ? 3.367 -11.740 2.593 1.00 95.75 185 GLY A N 1
ATOM 1412 C CA . GLY A 1 185 ? 4.463 -10.770 2.605 1.00 95.75 185 GLY A CA 1
ATOM 1413 C C . GLY A 1 185 ? 4.515 -9.974 3.911 1.00 95.75 185 GLY A C 1
ATOM 1414 O O . GLY A 1 185 ? 4.257 -10.530 4.979 1.00 95.75 185 GLY A O 1
ATOM 1415 N N . VAL A 1 186 ? 4.858 -8.687 3.821 1.00 97.06 186 VAL A N 1
ATOM 1416 C CA . VAL A 1 186 ? 4.866 -7.742 4.955 1.00 97.06 186 VAL A CA 1
ATOM 1417 C C . VAL A 1 186 ? 3.961 -6.540 4.678 1.00 97.06 186 VAL A C 1
ATOM 1419 O O . VAL A 1 186 ? 3.625 -6.289 3.522 1.00 97.06 186 VAL A O 1
ATOM 1422 N N . ALA A 1 187 ? 3.624 -5.766 5.713 1.00 97.94 187 ALA A N 1
ATOM 1423 C CA . ALA A 1 187 ? 2.871 -4.517 5.575 1.00 97.94 187 ALA A CA 1
ATOM 1424 C C . ALA A 1 187 ? 3.642 -3.315 6.138 1.00 97.94 187 ALA A C 1
ATOM 1426 O O . ALA A 1 187 ? 4.212 -3.380 7.227 1.00 97.94 187 ALA A O 1
ATOM 1427 N N . VAL A 1 188 ? 3.622 -2.187 5.423 1.00 98.19 188 VAL A N 1
ATOM 1428 C CA . VAL A 1 188 ? 4.253 -0.936 5.877 1.00 98.19 188 VAL A CA 1
ATOM 1429 C C . VAL A 1 188 ? 3.176 0.107 6.181 1.00 98.19 188 VAL A C 1
ATOM 1431 O O . VAL A 1 188 ? 2.386 0.454 5.308 1.00 98.19 188 VAL A O 1
ATOM 1434 N N . ILE A 1 189 ? 3.102 0.603 7.415 1.00 98.62 189 ILE A N 1
ATOM 1435 C CA . ILE A 1 189 ? 1.963 1.394 7.911 1.00 98.62 189 ILE A CA 1
ATOM 1436 C C . ILE A 1 189 ? 2.469 2.673 8.563 1.00 98.62 189 ILE A C 1
ATOM 1438 O O . ILE A 1 189 ? 3.288 2.629 9.466 1.00 98.62 189 ILE A O 1
ATOM 1442 N N . GLY A 1 190 ? 1.999 3.840 8.150 1.00 98.00 190 GLY A N 1
ATOM 1443 C CA . GLY A 1 190 ? 2.547 5.082 8.686 1.00 98.00 190 GLY A CA 1
ATOM 1444 C C . GLY A 1 190 ? 1.558 6.211 8.783 1.00 98.00 190 GLY A C 1
ATOM 1445 O O . GLY A 1 190 ? 0.386 6.096 8.427 1.00 98.00 190 GLY A O 1
ATOM 1446 N N . ALA A 1 191 ? 2.081 7.325 9.276 1.00 97.06 191 ALA A N 1
ATOM 1447 C CA . ALA A 1 191 ? 1.360 8.577 9.358 1.00 97.06 191 ALA A CA 1
ATOM 1448 C C . ALA A 1 191 ? 2.261 9.729 8.921 1.00 97.06 191 ALA A C 1
ATOM 1450 O O . ALA A 1 191 ? 3.370 9.898 9.434 1.00 97.06 191 ALA A O 1
ATOM 1451 N N . THR A 1 192 ? 1.791 10.538 7.977 1.00 95.38 192 THR A N 1
ATOM 1452 C CA . THR A 1 192 ? 2.543 11.689 7.463 1.00 95.38 192 THR A CA 1
ATOM 1453 C C . THR A 1 192 ? 1.623 12.880 7.238 1.00 95.38 192 THR A C 1
ATOM 1455 O O . THR A 1 192 ? 0.401 12.747 7.155 1.00 95.38 192 THR A O 1
ATOM 1458 N N . LYS A 1 193 ? 2.212 14.066 7.043 1.00 92.50 193 LYS A N 1
ATOM 1459 C CA . LYS A 1 193 ? 1.500 15.172 6.380 1.00 92.50 193 LYS A CA 1
ATOM 1460 C C . LYS A 1 193 ? 0.997 14.719 5.001 1.00 92.50 193 LYS A C 1
ATOM 1462 O O . LYS A 1 193 ? 1.415 13.668 4.508 1.00 92.50 193 LYS A O 1
ATOM 1467 N N . TRP A 1 194 ? 0.084 15.482 4.407 1.00 90.56 194 TRP A N 1
ATOM 1468 C CA . TRP A 1 194 ? -0.466 15.166 3.090 1.00 90.56 194 TRP A CA 1
ATOM 1469 C C . TRP A 1 194 ? 0.644 14.948 2.049 1.00 90.56 194 TRP A C 1
ATOM 1471 O O . TRP A 1 194 ? 1.611 15.708 2.006 1.00 90.56 194 TRP A O 1
ATOM 1481 N N . VAL A 1 195 ? 0.506 13.893 1.243 1.00 87.94 195 VAL A N 1
ATOM 1482 C CA . VAL A 1 195 ? 1.423 13.548 0.148 1.00 87.94 195 VAL A CA 1
ATOM 1483 C C . VAL A 1 195 ? 0.596 13.267 -1.091 1.00 87.94 195 VAL A C 1
ATOM 1485 O O . VAL A 1 195 ? -0.305 12.426 -1.038 1.00 87.94 195 VAL A O 1
ATOM 1488 N N . ASP A 1 196 ? 0.934 13.907 -2.203 1.00 86.44 196 ASP A N 1
ATOM 1489 C CA . ASP A 1 196 ? 0.339 13.619 -3.504 1.00 86.44 196 ASP A CA 1
ATOM 1490 C C . ASP A 1 196 ? 1.238 12.720 -4.341 1.00 86.44 196 ASP A C 1
ATOM 1492 O O . ASP A 1 196 ? 2.457 12.875 -4.380 1.00 86.44 196 ASP A O 1
ATOM 1496 N N . ASN A 1 197 ? 0.597 11.772 -5.022 1.00 87.69 197 ASN A N 1
ATOM 1497 C CA . ASN A 1 197 ? 1.243 10.885 -5.973 1.00 87.69 197 ASN A CA 1
ATOM 1498 C C . ASN A 1 197 ? 0.729 11.246 -7.360 1.00 87.69 197 ASN A C 1
ATOM 1500 O O . ASN A 1 197 ? -0.480 11.237 -7.588 1.00 87.69 197 ASN A O 1
ATOM 1504 N N . TYR A 1 198 ? 1.639 11.529 -8.283 1.00 86.19 198 TYR A N 1
ATOM 1505 C CA . TYR A 1 198 ? 1.305 11.770 -9.679 1.00 86.19 198 TYR A CA 1
ATOM 1506 C C . TYR A 1 198 ? 2.299 11.044 -10.580 1.00 86.19 198 TYR A C 1
ATOM 1508 O O . TYR A 1 198 ? 3.473 10.884 -10.247 1.00 86.19 198 TYR A O 1
ATOM 1516 N N . ASN A 1 199 ? 1.804 10.591 -11.729 1.00 88.44 199 ASN A N 1
ATOM 1517 C CA . ASN A 1 199 ? 2.606 9.932 -12.748 1.00 88.44 199 ASN A CA 1
ATOM 1518 C C . ASN A 1 199 ? 2.821 10.904 -13.907 1.00 88.44 199 ASN A C 1
ATOM 1520 O O . ASN A 1 199 ? 1.865 11.518 -14.377 1.00 88.44 199 ASN A O 1
ATOM 1524 N N . VAL A 1 200 ? 4.058 11.009 -14.389 1.00 91.31 200 VAL A N 1
ATOM 1525 C CA . VAL A 1 200 ? 4.396 11.770 -15.599 1.00 91.31 200 VAL A CA 1
ATOM 1526 C C . VAL A 1 200 ? 4.729 10.768 -16.703 1.00 91.31 200 VAL A C 1
ATOM 1528 O O . VAL A 1 200 ? 5.765 10.105 -16.610 1.00 91.31 200 VAL A O 1
ATOM 1531 N N . PRO A 1 201 ? 3.872 10.604 -17.727 1.00 90.31 201 PRO A N 1
ATOM 1532 C CA . PRO A 1 201 ? 4.194 9.772 -18.878 1.00 90.31 201 PRO A CA 1
ATOM 1533 C C . PRO A 1 201 ? 5.411 10.332 -19.621 1.00 90.31 201 PRO A C 1
ATOM 1535 O O . PRO A 1 201 ? 5.459 11.518 -19.941 1.00 90.31 201 PRO A O 1
ATOM 1538 N N . VAL A 1 202 ? 6.391 9.474 -19.907 1.00 90.88 202 VAL A N 1
ATOM 1539 C CA . VAL A 1 202 ? 7.590 9.832 -20.674 1.00 90.88 202 VAL A CA 1
ATOM 1540 C C . VAL A 1 202 ? 7.713 8.870 -21.846 1.00 90.88 202 VAL A C 1
ATOM 1542 O O . VAL A 1 202 ? 7.908 7.671 -21.653 1.00 90.88 202 VAL A O 1
ATOM 1545 N N . PHE A 1 203 ? 7.618 9.393 -23.066 1.00 91.06 203 PHE A N 1
ATOM 1546 C CA . PHE A 1 203 ? 7.797 8.615 -24.290 1.00 91.06 203 PHE A CA 1
ATOM 1547 C C . PHE A 1 203 ? 9.295 8.440 -24.565 1.00 91.06 203 PHE A C 1
ATOM 1549 O O . PHE A 1 203 ? 9.935 9.289 -25.178 1.00 91.06 203 PHE A O 1
ATOM 1556 N N . CYS A 1 204 ? 9.877 7.363 -24.038 1.00 89.31 204 CYS A N 1
ATOM 1557 C CA . CYS A 1 204 ? 11.298 7.054 -24.176 1.00 89.31 204 CYS A CA 1
ATOM 1558 C C . CYS A 1 204 ? 11.520 5.538 -24.115 1.00 89.31 204 CYS A C 1
ATOM 1560 O O . CYS A 1 204 ? 10.936 4.861 -23.272 1.00 89.31 204 CYS A O 1
ATOM 1562 N N . THR A 1 205 ? 12.382 5.009 -24.984 1.00 88.31 205 THR A N 1
ATOM 1563 C CA . THR A 1 205 ? 12.756 3.584 -25.007 1.00 88.31 205 THR A CA 1
ATOM 1564 C C . THR A 1 205 ? 13.951 3.263 -24.101 1.00 88.31 205 THR A C 1
ATOM 1566 O O . THR A 1 205 ? 14.136 2.110 -23.720 1.00 88.31 205 THR A O 1
ATOM 1569 N N . ASP A 1 206 ? 14.741 4.266 -23.699 1.00 90.31 206 ASP A N 1
ATOM 1570 C CA . ASP A 1 206 ? 15.865 4.104 -22.771 1.00 90.31 206 ASP A CA 1
ATOM 1571 C C . ASP A 1 206 ? 15.440 4.386 -21.321 1.00 90.31 206 ASP A C 1
ATOM 1573 O O . ASP A 1 206 ? 15.478 5.521 -20.829 1.00 90.31 206 ASP A O 1
ATOM 1577 N N . ILE A 1 207 ? 15.106 3.321 -20.586 1.00 88.19 207 ILE A N 1
ATOM 1578 C CA . ILE A 1 207 ? 14.788 3.407 -19.152 1.00 88.19 207 ILE A CA 1
ATOM 1579 C C . ILE A 1 207 ? 15.951 3.981 -18.325 1.00 88.19 207 ILE A C 1
ATOM 1581 O O . ILE A 1 207 ? 15.726 4.572 -17.267 1.00 88.19 207 ILE A O 1
ATOM 1585 N N . GLY A 1 208 ? 17.199 3.855 -18.789 1.00 91.44 208 GLY A N 1
ATOM 1586 C CA . GLY A 1 208 ? 18.370 4.467 -18.169 1.00 91.44 208 GLY A CA 1
ATOM 1587 C C . GLY A 1 208 ? 18.295 5.993 -18.189 1.00 91.44 208 GLY A C 1
ATOM 1588 O O . GLY A 1 208 ? 18.532 6.630 -17.159 1.00 91.44 208 GLY A O 1
ATOM 1589 N N . THR A 1 209 ? 17.895 6.583 -19.319 1.00 93.62 209 THR A N 1
ATOM 1590 C CA . THR A 1 209 ? 17.616 8.024 -19.437 1.00 93.62 209 THR A CA 1
ATOM 1591 C C . THR A 1 209 ? 16.502 8.448 -18.490 1.00 93.62 209 THR A C 1
ATOM 1593 O O . THR A 1 209 ? 16.698 9.376 -17.701 1.00 93.62 209 THR A O 1
ATOM 1596 N N . VAL A 1 210 ? 15.373 7.735 -18.478 1.00 93.81 210 VAL A N 1
ATOM 1597 C CA . VAL A 1 210 ? 14.243 8.072 -17.593 1.00 93.81 210 VAL A CA 1
ATOM 1598 C C . VAL A 1 210 ? 14.645 7.978 -16.113 1.00 93.81 210 VAL A C 1
ATOM 1600 O O . VAL A 1 210 ? 14.302 8.853 -15.320 1.00 93.81 210 VAL A O 1
ATOM 1603 N N . ARG A 1 211 ? 15.461 6.986 -15.725 1.00 92.69 211 ARG A N 1
ATOM 1604 C CA . ARG A 1 211 ? 16.026 6.874 -14.364 1.00 92.69 211 ARG A CA 1
ATOM 1605 C C . ARG A 1 211 ? 16.932 8.053 -14.000 1.00 92.69 211 ARG A C 1
ATOM 1607 O O . ARG A 1 211 ? 16.897 8.506 -12.854 1.00 92.69 211 ARG A O 1
ATOM 1614 N N . ARG A 1 212 ? 17.738 8.563 -14.942 1.00 94.75 212 ARG A N 1
ATOM 1615 C CA . ARG A 1 212 ? 18.559 9.771 -14.727 1.00 94.75 212 ARG A CA 1
ATOM 1616 C C . ARG A 1 212 ? 17.685 11.011 -14.528 1.00 94.75 212 ARG A C 1
ATOM 1618 O O . ARG A 1 212 ? 17.972 11.790 -13.621 1.00 94.75 212 ARG A O 1
ATOM 1625 N N . ILE A 1 213 ? 16.616 11.159 -15.316 1.00 94.69 213 ILE A N 1
ATOM 1626 C CA . ILE A 1 213 ? 15.634 12.245 -15.162 1.00 94.69 213 ILE A CA 1
ATOM 1627 C C . ILE A 1 213 ? 14.974 12.164 -13.784 1.00 94.69 213 ILE A C 1
ATOM 1629 O O . ILE A 1 213 ? 15.033 13.132 -13.029 1.00 94.69 213 ILE A O 1
ATOM 1633 N N . ALA A 1 214 ? 14.435 10.997 -13.413 1.00 94.38 214 ALA A N 1
ATOM 1634 C CA . ALA A 1 214 ? 13.811 10.790 -12.109 1.00 94.38 214 ALA A CA 1
ATOM 1635 C C . ALA A 1 214 ? 14.764 11.194 -10.974 1.00 94.38 214 ALA A C 1
ATOM 1637 O O . ALA A 1 214 ? 14.399 12.012 -10.130 1.00 94.38 214 ALA A O 1
ATOM 1638 N N . ARG A 1 215 ? 16.022 10.729 -11.008 1.00 94.19 215 ARG A N 1
ATOM 1639 C CA . ARG A 1 215 ? 17.033 11.107 -10.010 1.00 94.19 215 ARG A CA 1
ATOM 1640 C C . ARG A 1 215 ? 17.197 12.624 -9.899 1.00 94.19 215 ARG A C 1
ATOM 1642 O O . ARG A 1 215 ? 17.155 13.123 -8.783 1.00 94.19 215 ARG A O 1
ATOM 1649 N N . ARG A 1 216 ? 17.342 13.346 -11.016 1.00 95.44 216 ARG A N 1
ATOM 1650 C CA . ARG A 1 216 ? 17.513 14.812 -11.014 1.00 95.44 216 ARG A CA 1
ATOM 1651 C C . ARG A 1 216 ? 16.292 15.575 -10.499 1.00 95.44 216 ARG A C 1
ATOM 1653 O O . ARG A 1 216 ? 16.459 16.663 -9.972 1.00 95.44 216 ARG A O 1
ATOM 1660 N N . VAL A 1 217 ? 15.087 15.024 -10.642 1.00 94.81 217 VAL A N 1
ATOM 1661 C CA . VAL A 1 217 ? 13.862 15.624 -10.085 1.00 94.81 217 VAL A CA 1
ATOM 1662 C C . VAL A 1 217 ? 13.757 15.375 -8.578 1.00 94.81 217 VAL A C 1
ATOM 1664 O O . VAL A 1 217 ? 13.276 16.239 -7.848 1.00 94.81 217 VAL A O 1
ATOM 1667 N N . SER A 1 218 ? 14.213 14.213 -8.100 1.00 94.44 218 SER A N 1
ATOM 1668 C CA . SER A 1 218 ? 14.134 13.855 -6.680 1.00 94.44 218 SER A CA 1
ATOM 1669 C C . SER A 1 218 ? 15.002 14.759 -5.805 1.00 94.44 218 SER A C 1
ATOM 1671 O O . SER A 1 218 ? 16.145 15.056 -6.158 1.00 94.44 218 SER A O 1
ATOM 1673 N N . GLY A 1 219 ? 14.524 15.088 -4.604 1.00 92.56 219 GLY A N 1
ATOM 1674 C CA . GLY A 1 219 ? 15.311 15.841 -3.624 1.00 92.56 219 GLY A CA 1
ATOM 1675 C C . GLY A 1 219 ? 16.622 15.135 -3.261 1.00 92.56 219 GLY A C 1
ATOM 1676 O O . GLY A 1 219 ? 17.662 15.774 -3.143 1.00 92.56 219 GLY A O 1
ATOM 1677 N N . ARG A 1 220 ? 16.622 13.793 -3.206 1.00 88.06 220 ARG A N 1
ATOM 1678 C CA . ARG A 1 220 ? 17.840 12.992 -2.975 1.00 88.06 220 ARG A CA 1
ATOM 1679 C C . ARG A 1 220 ? 18.896 13.173 -4.073 1.00 88.06 220 ARG A C 1
ATOM 1681 O O . ARG A 1 220 ? 20.082 13.020 -3.804 1.00 88.06 220 ARG A O 1
ATOM 1688 N N . GLY A 1 221 ? 18.484 13.447 -5.307 1.00 90.62 221 GLY A N 1
ATOM 1689 C CA . GLY A 1 221 ? 19.396 13.708 -6.419 1.00 90.62 221 GLY A CA 1
ATOM 1690 C C . GLY A 1 221 ? 19.737 15.184 -6.615 1.00 90.62 221 GLY A C 1
ATOM 1691 O O . GLY A 1 221 ? 20.238 15.521 -7.684 1.00 90.62 221 GLY A O 1
ATOM 1692 N N . GLY A 1 222 ? 19.457 16.040 -5.624 1.00 93.38 222 GLY A N 1
ATOM 1693 C CA . GLY A 1 222 ? 19.695 17.485 -5.688 1.00 93.38 222 GLY A CA 1
ATOM 1694 C C . GLY A 1 222 ? 18.594 18.277 -6.401 1.00 93.38 222 GLY A C 1
ATOM 1695 O O . GLY A 1 222 ? 18.812 19.433 -6.744 1.00 93.38 222 GLY A O 1
ATOM 1696 N N . GLY A 1 223 ? 17.443 17.651 -6.659 1.00 94.75 223 GLY A N 1
ATOM 1697 C CA . GLY A 1 223 ? 16.287 18.268 -7.301 1.00 94.75 223 GLY A CA 1
ATOM 1698 C C . GLY A 1 223 ? 15.348 18.975 -6.326 1.00 94.75 223 GLY A C 1
ATOM 1699 O O . GLY A 1 223 ? 15.763 19.625 -5.369 1.00 94.75 223 GLY A O 1
ATOM 1700 N N . LEU A 1 224 ? 14.046 18.828 -6.570 1.00 94.12 224 LEU A N 1
ATOM 1701 C CA . LEU A 1 224 ? 12.999 19.484 -5.793 1.00 94.12 224 LEU A CA 1
ATOM 1702 C C . LEU A 1 224 ? 12.952 18.937 -4.360 1.00 94.12 224 LEU A C 1
ATOM 1704 O O . LEU A 1 224 ? 12.848 17.726 -4.134 1.00 94.12 224 LEU A O 1
ATOM 1708 N N . ALA A 1 225 ? 12.984 19.839 -3.378 1.00 91.75 225 ALA A N 1
ATOM 1709 C CA . ALA A 1 225 ? 12.858 19.476 -1.973 1.00 91.75 225 ALA A CA 1
ATOM 1710 C C . ALA A 1 225 ? 11.546 18.711 -1.718 1.00 91.75 225 ALA A C 1
ATOM 1712 O O . ALA A 1 225 ? 10.501 19.037 -2.276 1.00 91.75 225 ALA A O 1
ATOM 1713 N N . SER A 1 226 ? 11.599 17.691 -0.857 1.00 88.75 226 SER A N 1
ATOM 1714 C CA . SER A 1 226 ? 10.465 16.813 -0.509 1.00 88.75 226 SER A CA 1
ATOM 1715 C C . SER A 1 226 ? 9.894 15.952 -1.647 1.00 88.75 226 SER A C 1
ATOM 1717 O O . SER A 1 226 ? 8.955 15.195 -1.411 1.00 88.75 226 SER A O 1
ATOM 1719 N N . VAL A 1 227 ? 10.464 15.996 -2.858 1.00 91.88 227 VAL A N 1
ATOM 1720 C CA . VAL A 1 227 ? 10.037 15.132 -3.966 1.00 91.88 227 VAL A CA 1
ATOM 1721 C C . VAL A 1 227 ? 10.799 13.811 -3.942 1.00 91.88 227 VAL A C 1
ATOM 1723 O O . VAL A 1 227 ? 12.032 13.770 -3.996 1.00 91.88 227 VAL A O 1
ATOM 1726 N N . GLN A 1 228 ? 10.045 12.713 -3.924 1.00 91.06 228 GLN A N 1
ATOM 1727 C CA . GLN A 1 228 ? 10.536 11.376 -4.237 1.00 91.06 228 GLN A CA 1
ATOM 1728 C C . GLN A 1 228 ? 10.037 10.981 -5.624 1.00 91.06 228 GLN A C 1
ATOM 1730 O O . GLN A 1 228 ? 8.889 11.238 -5.975 1.00 91.06 228 GLN A O 1
ATOM 1735 N N . SER A 1 229 ? 10.894 10.355 -6.422 1.00 92.62 229 SER A N 1
ATOM 1736 C CA . SER A 1 229 ? 10.541 9.927 -7.772 1.00 92.62 229 SER A CA 1
ATOM 1737 C C . SER A 1 229 ? 11.205 8.595 -8.101 1.00 92.62 229 SER A C 1
ATOM 1739 O O . SER A 1 229 ? 12.272 8.246 -7.588 1.00 92.62 229 SER A O 1
ATOM 1741 N N . MET A 1 230 ? 10.556 7.839 -8.978 1.00 90.50 230 MET A N 1
ATOM 1742 C CA . MET A 1 230 ? 11.099 6.620 -9.557 1.00 90.50 230 MET A CA 1
ATOM 1743 C C . MET A 1 230 ? 10.678 6.520 -11.019 1.00 90.50 230 MET A C 1
ATOM 1745 O O . MET A 1 230 ? 9.661 7.081 -11.418 1.00 90.50 230 MET A O 1
ATOM 1749 N N . ALA A 1 231 ? 11.471 5.806 -11.811 1.00 90.56 231 ALA A N 1
ATOM 1750 C CA . ALA A 1 231 ? 11.152 5.506 -13.198 1.00 90.56 231 ALA A CA 1
ATOM 1751 C C . ALA A 1 231 ? 10.686 4.053 -13.301 1.00 90.56 231 ALA A C 1
ATOM 1753 O O . ALA A 1 231 ? 11.435 3.142 -12.935 1.00 90.56 231 ALA A O 1
ATOM 1754 N N . LEU A 1 232 ? 9.473 3.858 -13.811 1.00 85.12 232 LEU A N 1
ATOM 1755 C CA . LEU A 1 232 ? 8.884 2.549 -14.070 1.00 85.12 232 LEU A CA 1
ATOM 1756 C C . LEU A 1 232 ? 8.711 2.375 -15.579 1.00 85.12 232 LEU A C 1
ATOM 1758 O O . LEU A 1 232 ? 8.299 3.304 -16.271 1.00 85.12 232 LEU A O 1
ATOM 1762 N N . ALA A 1 233 ? 9.047 1.190 -16.084 1.00 80.12 233 ALA A N 1
ATOM 1763 C CA . ALA A 1 233 ? 8.784 0.843 -17.472 1.00 80.12 233 ALA A CA 1
ATOM 1764 C C . ALA A 1 233 ? 7.333 0.366 -17.597 1.00 80.12 233 ALA A C 1
ATOM 1766 O O . ALA A 1 233 ? 6.894 -0.514 -16.853 1.00 80.12 233 ALA A O 1
ATOM 1767 N N . LYS A 1 234 ? 6.599 0.938 -18.552 1.00 68.31 234 LYS A N 1
ATOM 1768 C CA . LYS A 1 234 ? 5.274 0.466 -18.951 1.00 68.31 234 LYS A CA 1
ATOM 1769 C C . LYS A 1 234 ? 5.450 -0.254 -20.293 1.00 68.31 234 LYS A C 1
ATOM 1771 O O . LYS A 1 234 ? 5.336 0.376 -21.335 1.00 68.31 234 LYS A O 1
ATOM 1776 N N . LEU A 1 235 ? 5.837 -1.535 -20.241 1.00 58.56 235 LEU A N 1
ATOM 1777 C CA . LEU A 1 235 ? 5.875 -2.433 -21.412 1.00 58.56 235 LEU A CA 1
ATOM 1778 C C . LEU A 1 235 ? 4.450 -2.678 -21.880 1.00 58.56 235 LEU A C 1
ATOM 1780 O O . LEU A 1 235 ? 3.666 -3.104 -21.001 1.00 58.56 235 LEU A O 1
#

pLDDT: mean 91.31, std 9.78, range [36.38, 98.62]

Foldseek 3Di:
DPPPFQKKKKKWKFQADPPVVLVCQLVCQLCVPPVQFDFPDWDDDVQQRMIITMTMHGPCNLVSNLSSVVSQLVPFFQQAGKHLAFAQFRTREMEMARPDCVRYPLLNSLVSQLVSQQCCQPVVQAFEAEAANVDPVRHHPVVVCVQQVRCPAPDPPNMHHFFRDWDQGSDAGPGHDRTGDRRGGHYYTYYDYDDDDDDDDDPDPDLVVVQVVQLQCAVVNVHDPPDHGGGTDDD